Protein AF-A0A9Q5D215-F1 (afdb_monomer_lite)

Structure (mmCIF, N/CA/C/O backbone):
data_AF-A0A9Q5D215-F1
#
_entry.id   AF-A0A9Q5D215-F1
#
loop_
_atom_site.group_PDB
_atom_site.id
_atom_site.type_symbol
_atom_site.label_atom_id
_atom_site.label_alt_id
_atom_site.label_comp_id
_atom_site.label_asym_id
_atom_site.label_entity_id
_atom_site.label_seq_id
_atom_site.pdbx_PDB_ins_code
_atom_site.Cartn_x
_atom_site.Cartn_y
_atom_site.Cartn_z
_atom_site.occupancy
_atom_site.B_iso_or_equiv
_atom_site.auth_seq_id
_atom_site.auth_comp_id
_atom_site.auth_asym_id
_atom_site.auth_atom_id
_atom_site.pdbx_PDB_model_num
ATOM 1 N N . MET A 1 1 ? -3.301 -3.749 8.463 1.00 42.09 1 MET A N 1
ATOM 2 C CA . MET A 1 1 ? -4.697 -3.856 8.953 1.00 42.09 1 MET A CA 1
ATOM 3 C C . MET A 1 1 ? -4.824 -3.739 10.476 1.00 42.09 1 MET A C 1
ATOM 5 O O . MET A 1 1 ? -5.761 -3.101 10.921 1.00 42.09 1 MET A O 1
ATOM 9 N N . PHE A 1 2 ? -3.893 -4.269 11.286 1.00 40.75 2 PHE A N 1
ATOM 10 C CA . PHE A 1 2 ? -3.976 -4.140 12.755 1.00 40.75 2 PHE A CA 1
ATOM 11 C C . PHE A 1 2 ? -3.657 -2.736 13.298 1.00 40.75 2 PHE A C 1
ATOM 13 O O . PHE A 1 2 ? -4.362 -2.278 14.184 1.00 40.75 2 PHE A O 1
ATOM 20 N N . ILE A 1 3 ? -2.666 -2.042 12.722 1.00 54.00 3 ILE A N 1
ATOM 21 C CA . ILE A 1 3 ? -2.268 -0.681 13.139 1.00 54.00 3 ILE A CA 1
ATOM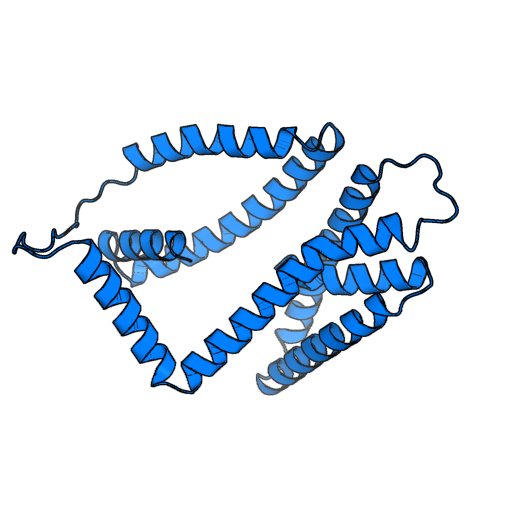 22 C C . ILE A 1 3 ? -3.391 0.334 12.867 1.00 54.00 3 ILE A C 1
ATOM 24 O O . ILE A 1 3 ? -3.831 1.038 13.761 1.00 54.00 3 ILE A O 1
ATOM 28 N N . SER A 1 4 ? -3.969 0.316 11.661 1.00 62.12 4 SER A N 1
ATOM 29 C CA . SER A 1 4 ? -5.127 1.170 11.353 1.00 62.12 4 SER A CA 1
ATOM 30 C C . SER A 1 4 ? -6.330 0.886 12.263 1.00 62.12 4 SER A C 1
ATOM 32 O O . SER A 1 4 ? -7.047 1.813 12.614 1.00 62.12 4 SER A O 1
ATOM 34 N N . GLY A 1 5 ? -6.537 -0.367 12.685 1.00 74.69 5 GLY A N 1
ATOM 35 C CA . GLY A 1 5 ? -7.608 -0.711 13.620 1.00 74.69 5 GLY A CA 1
ATOM 36 C C . GLY A 1 5 ? -7.386 -0.151 15.028 1.00 74.69 5 GLY A C 1
ATOM 37 O O . GLY A 1 5 ? -8.340 0.327 15.637 1.00 74.69 5 GLY A O 1
ATOM 38 N N . SER A 1 6 ? -6.150 -0.184 15.540 1.00 79.69 6 SER A N 1
ATOM 39 C CA . SER A 1 6 ? -5.823 0.402 16.846 1.00 79.69 6 SER A CA 1
ATOM 40 C C . SER A 1 6 ? -5.916 1.922 16.832 1.00 79.69 6 SER A C 1
ATOM 42 O O . SER A 1 6 ? -6.507 2.495 17.742 1.00 79.69 6 SER A O 1
ATOM 44 N N . ASP A 1 7 ? -5.406 2.564 15.781 1.00 81.44 7 ASP A N 1
ATOM 45 C CA . ASP A 1 7 ? -5.386 4.024 15.678 1.00 81.44 7 ASP A CA 1
ATOM 46 C C . ASP A 1 7 ? -6.811 4.570 15.552 1.00 81.44 7 ASP A C 1
ATOM 48 O O . ASP A 1 7 ? -7.200 5.486 16.274 1.00 81.44 7 ASP A O 1
ATOM 52 N N . SER A 1 8 ? -7.635 3.953 14.697 1.00 82.12 8 SER A N 1
ATOM 53 C CA . SER A 1 8 ? -9.042 4.330 14.562 1.00 82.12 8 SER A CA 1
ATOM 54 C C . SER A 1 8 ? -9.825 4.106 15.855 1.00 82.12 8 SER A C 1
ATOM 56 O O . SER A 1 8 ? -10.636 4.953 16.222 1.00 82.12 8 SER A O 1
ATOM 58 N N . ALA A 1 9 ? -9.571 3.005 16.571 1.00 83.31 9 ALA A N 1
ATOM 59 C CA . ALA A 1 9 ? -10.219 2.740 17.852 1.00 83.31 9 ALA A CA 1
ATOM 60 C C . ALA A 1 9 ? -9.828 3.772 18.921 1.00 83.31 9 ALA A C 1
ATOM 62 O O . ALA A 1 9 ? -10.703 4.235 19.654 1.00 83.31 9 ALA A O 1
ATOM 63 N N . TRP A 1 10 ? -8.552 4.168 18.991 1.00 86.00 10 TRP A N 1
ATOM 64 C CA . TRP A 1 10 ? -8.089 5.215 19.905 1.00 86.00 10 TRP A CA 1
ATOM 65 C C . TRP A 1 10 ? -8.753 6.560 19.600 1.00 86.00 10 TRP A C 1
ATOM 67 O O . TRP A 1 10 ? -9.366 7.151 20.488 1.00 86.00 10 TRP A O 1
ATOM 77 N N . ILE A 1 11 ? -8.713 6.999 18.334 1.00 85.88 11 ILE A N 1
ATOM 78 C CA . ILE A 1 11 ? -9.290 8.280 17.899 1.00 85.88 11 ILE A CA 1
ATOM 79 C C . ILE A 1 11 ? -10.779 8.331 18.259 1.00 85.88 11 ILE A C 1
ATOM 81 O O . ILE A 1 11 ? -11.216 9.240 18.959 1.00 85.88 11 ILE A O 1
ATOM 85 N N . VAL A 1 12 ? -11.560 7.327 17.852 1.00 86.88 12 VAL A N 1
ATOM 86 C CA . VAL A 1 12 ? -13.008 7.302 18.116 1.00 86.88 12 VAL A CA 1
ATOM 87 C C . VAL A 1 12 ? -13.312 7.286 19.617 1.00 86.88 12 VAL A C 1
ATOM 89 O O . VAL A 1 12 ? -14.255 7.941 20.059 1.00 86.88 12 VAL A O 1
ATOM 92 N N . THR A 1 13 ? -12.504 6.590 20.421 1.00 84.62 13 THR A N 1
ATOM 93 C CA . THR A 1 13 ? -12.689 6.555 21.880 1.00 84.62 13 THR A CA 1
ATOM 94 C C . THR A 1 13 ? -12.416 7.919 22.522 1.00 84.62 13 THR A C 1
ATOM 96 O O . THR A 1 13 ? -13.117 8.310 23.460 1.00 84.62 13 THR A O 1
ATOM 99 N N . GLU A 1 14 ? -11.428 8.662 22.018 1.00 85.31 14 GLU A N 1
ATOM 100 C CA . GLU A 1 14 ? -10.972 9.912 22.623 1.00 85.31 14 GLU A CA 1
ATOM 101 C C . GLU A 1 14 ? -11.832 11.123 22.232 1.00 85.31 14 GLU A C 1
ATOM 103 O O . GLU A 1 14 ? -12.230 11.888 23.113 1.00 85.31 14 GLU A O 1
ATOM 108 N N . ILE A 1 15 ? -12.190 11.275 20.956 1.00 84.88 15 ILE A N 1
ATOM 109 C CA . ILE A 1 15 ? -12.908 12.461 20.440 1.00 84.88 15 ILE A CA 1
ATOM 110 C C . ILE A 1 15 ? -14.360 12.194 20.010 1.00 84.88 15 ILE A C 1
ATOM 112 O O . ILE A 1 15 ? -15.121 13.134 19.816 1.00 84.88 15 ILE A O 1
ATOM 116 N N . GLY A 1 16 ? -14.787 10.930 19.941 1.00 83.38 16 GLY A N 1
ATOM 117 C CA . GLY A 1 16 ? -16.135 10.548 19.507 1.00 83.38 16 GLY A CA 1
ATOM 118 C C . GLY A 1 16 ? -16.263 10.361 17.991 1.00 83.38 16 GLY A C 1
ATOM 119 O O . GLY A 1 16 ? -15.416 10.801 17.218 1.00 83.38 16 GLY A O 1
ATOM 120 N N . GLU A 1 17 ? -17.325 9.669 17.563 1.00 82.69 17 GLU A N 1
ATOM 121 C CA . GLU A 1 17 ? -17.506 9.226 16.167 1.00 82.69 17 GLU A CA 1
ATOM 122 C C . GLU A 1 17 ? -17.628 10.390 15.167 1.00 82.69 17 GLU A C 1
ATOM 124 O O . GLU A 1 17 ? -16.952 10.387 14.142 1.00 82.69 17 GLU A O 1
ATOM 129 N N . GLU A 1 18 ? -18.430 11.415 15.476 1.00 81.06 18 GLU A N 1
ATOM 130 C CA . GLU A 1 18 ? -18.706 12.515 14.535 1.00 81.06 18 GLU A CA 1
ATOM 131 C C . GLU A 1 18 ? -17.467 13.379 14.240 1.00 81.06 18 GLU A C 1
ATOM 133 O O . GLU A 1 18 ? -17.230 13.777 13.097 1.00 81.06 18 GLU A O 1
ATOM 138 N N . GLU A 1 19 ? -16.645 13.657 15.255 1.00 83.69 19 GLU A N 1
ATOM 139 C CA . GLU A 1 19 ? -15.402 14.416 15.079 1.00 83.69 19 GLU A CA 1
ATOM 140 C C . GLU A 1 19 ? -14.298 13.558 14.442 1.00 83.69 19 GLU A C 1
ATOM 142 O O . GLU A 1 19 ? -13.501 14.066 13.646 1.00 83.69 19 GLU A O 1
ATOM 147 N N . ALA A 1 20 ? -14.273 12.250 14.730 1.00 84.94 20 ALA A N 1
ATOM 148 C CA . ALA A 1 20 ? -13.315 11.316 14.147 1.00 84.94 20 ALA A CA 1
ATOM 149 C C . ALA A 1 20 ? -13.443 11.226 12.622 1.00 84.94 20 ALA A C 1
ATOM 151 O O . ALA A 1 20 ? -12.422 11.247 11.935 1.00 84.94 20 ALA A O 1
ATOM 152 N N . ASP A 1 21 ? -14.662 11.224 12.078 1.00 83.75 21 ASP A N 1
ATOM 153 C CA . ASP A 1 21 ? -14.894 11.183 10.628 1.00 83.75 21 ASP A CA 1
ATOM 154 C C . ASP A 1 21 ? -14.252 12.374 9.897 1.00 83.75 21 ASP A C 1
ATOM 156 O O . ASP A 1 21 ? -13.583 12.208 8.871 1.00 83.75 21 ASP A O 1
ATOM 160 N N . LEU A 1 22 ? -14.384 13.586 10.446 1.00 85.31 22 LEU A N 1
ATOM 161 C CA . LEU A 1 22 ? -13.759 14.787 9.882 1.00 85.31 22 LEU A CA 1
ATOM 162 C C . LEU A 1 22 ? -12.229 14.720 9.950 1.00 85.31 22 LEU A C 1
ATOM 164 O O . LEU A 1 22 ? -11.545 15.142 9.009 1.00 85.31 22 LEU A O 1
ATOM 168 N N . ILE A 1 23 ? -11.683 14.174 11.039 1.00 87.50 23 ILE A N 1
ATOM 169 C CA . ILE A 1 23 ? -10.239 13.978 11.179 1.00 87.50 23 ILE A CA 1
ATOM 170 C C . ILE A 1 23 ? -9.738 12.918 10.204 1.00 87.50 23 ILE A C 1
ATOM 172 O O . ILE A 1 23 ? -8.717 13.158 9.564 1.00 87.50 23 ILE A O 1
ATOM 176 N N . PHE A 1 24 ? -10.451 11.807 10.008 1.00 86.00 24 PHE A N 1
ATOM 177 C CA . PHE A 1 24 ? -10.082 10.792 9.020 1.00 86.00 24 PHE A CA 1
ATOM 178 C C . PHE A 1 24 ? -10.077 11.360 7.601 1.00 86.00 24 PHE A C 1
ATOM 180 O O . PHE A 1 24 ? -9.140 11.101 6.848 1.00 86.00 24 PHE A O 1
ATOM 187 N N . LEU A 1 25 ? -11.056 12.197 7.245 1.00 85.25 25 LEU A N 1
ATOM 188 C CA . LEU A 1 25 ? -11.086 12.867 5.942 1.00 85.25 25 LEU A CA 1
ATOM 189 C C . LEU A 1 25 ? -9.894 13.810 5.751 1.00 85.25 25 LEU A C 1
ATOM 191 O O . LEU A 1 25 ? -9.234 13.776 4.711 1.00 85.25 25 LEU A O 1
ATOM 195 N N . ARG A 1 26 ? -9.580 14.635 6.755 1.00 87.31 26 ARG A N 1
ATOM 196 C CA . ARG A 1 26 ? -8.420 15.535 6.695 1.00 87.31 26 ARG A CA 1
ATOM 197 C C . ARG A 1 26 ? -7.106 14.749 6.678 1.00 87.31 26 ARG A C 1
ATOM 199 O O . ARG A 1 26 ? -6.212 15.088 5.906 1.00 87.31 26 ARG A O 1
ATOM 206 N N . ALA A 1 27 ? -6.993 13.693 7.478 1.00 86.19 27 ALA A N 1
ATOM 207 C CA . ALA A 1 27 ? -5.835 12.806 7.507 1.00 86.19 27 ALA A CA 1
ATOM 208 C C . ALA A 1 27 ? -5.630 12.110 6.157 1.00 86.19 27 ALA A C 1
ATOM 210 O O . ALA A 1 27 ? -4.502 12.047 5.682 1.00 86.19 27 ALA A O 1
ATOM 211 N N . ALA A 1 28 ? -6.703 11.675 5.492 1.00 82.38 28 ALA A N 1
ATOM 212 C CA . ALA A 1 28 ? -6.633 11.105 4.150 1.00 82.38 28 ALA A CA 1
ATOM 213 C C . ALA A 1 28 ? -6.119 12.124 3.119 1.00 82.38 28 ALA A C 1
ATOM 215 O O . ALA A 1 28 ? -5.242 11.798 2.321 1.00 82.38 28 ALA A O 1
ATOM 216 N N . GLN A 1 29 ? -6.596 13.372 3.165 1.00 83.69 29 GLN A N 1
ATOM 217 C CA . GLN A 1 29 ? -6.113 14.440 2.279 1.00 83.69 29 GLN A CA 1
ATOM 218 C C . GLN A 1 29 ? -4.622 14.723 2.492 1.00 83.69 29 GLN A C 1
ATOM 220 O O . GLN A 1 29 ? -3.847 14.716 1.537 1.00 83.69 29 GLN A O 1
ATOM 225 N N . PHE A 1 30 ? -4.199 14.927 3.741 1.00 87.94 30 PHE A N 1
ATOM 226 C CA . PHE A 1 30 ? -2.784 15.125 4.064 1.00 87.94 30 PHE A CA 1
ATOM 227 C C . PHE A 1 30 ? -1.938 13.899 3.712 1.00 87.94 30 PHE A C 1
ATOM 229 O O . PHE A 1 30 ? -0.828 14.056 3.208 1.00 87.94 30 PHE A O 1
ATOM 236 N N . GLY A 1 31 ? -2.473 12.695 3.916 1.00 84.19 31 GLY A N 1
ATOM 237 C CA . GLY A 1 31 ? -1.839 11.432 3.558 1.00 84.19 31 GLY A CA 1
ATOM 238 C C . GLY A 1 31 ? -1.543 11.336 2.064 1.00 84.19 31 GLY A C 1
ATOM 239 O O . GLY A 1 31 ? -0.442 10.943 1.697 1.00 84.19 31 GLY A O 1
ATOM 240 N N . GLN A 1 32 ? -2.459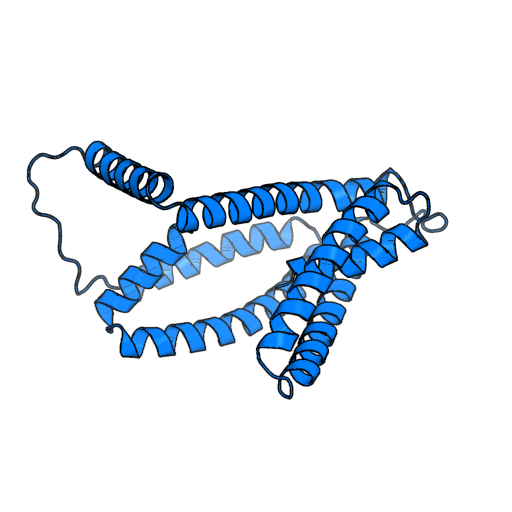 11.783 1.201 1.00 76.44 32 GLN A N 1
ATOM 241 C CA . GLN A 1 32 ? -2.233 11.824 -0.248 1.00 76.44 32 GLN A CA 1
ATOM 242 C C . GLN A 1 32 ? -1.100 12.784 -0.635 1.00 76.44 32 GLN A C 1
ATOM 244 O O . GLN A 1 32 ? -0.227 12.421 -1.424 1.00 76.44 32 GLN A O 1
ATOM 249 N N . PHE A 1 33 ? -1.062 13.989 -0.053 1.00 82.94 33 PHE A N 1
ATOM 250 C CA . PHE A 1 33 ? 0.033 14.937 -0.298 1.00 82.94 33 PHE A CA 1
ATOM 251 C C . PHE A 1 33 ? 1.378 14.414 0.218 1.00 82.94 33 PHE A C 1
ATOM 253 O O . PHE A 1 33 ? 2.389 14.516 -0.478 1.00 82.94 33 PHE A O 1
ATOM 260 N N . ALA A 1 34 ? 1.391 13.837 1.420 1.00 85.94 34 ALA A N 1
ATOM 261 C CA . ALA A 1 34 ? 2.585 13.260 2.024 1.00 85.94 34 ALA A CA 1
ATOM 262 C C . ALA A 1 34 ? 3.095 12.050 1.231 1.00 85.94 34 ALA A C 1
ATOM 264 O O . ALA A 1 34 ? 4.301 11.932 1.031 1.00 85.94 34 ALA A O 1
ATOM 265 N N . ALA A 1 35 ? 2.198 11.195 0.730 1.00 79.81 35 ALA A N 1
ATOM 266 C CA . ALA A 1 35 ? 2.544 10.072 -0.135 1.00 79.81 35 ALA A CA 1
ATOM 267 C C . ALA A 1 35 ? 3.198 10.560 -1.432 1.00 79.81 35 ALA A C 1
ATOM 269 O O . ALA A 1 35 ? 4.286 10.105 -1.777 1.00 79.81 35 ALA A O 1
ATOM 270 N N . LEU A 1 36 ? 2.599 11.551 -2.098 1.00 79.19 36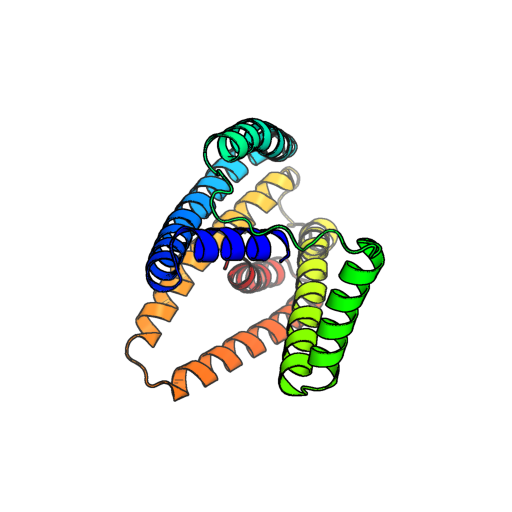 LEU A N 1
ATOM 271 C CA . LEU A 1 36 ? 3.145 12.131 -3.325 1.00 79.19 36 LEU A CA 1
ATOM 272 C C . LEU A 1 36 ? 4.534 12.743 -3.091 1.00 79.19 36 LEU A C 1
ATOM 274 O O . LEU A 1 36 ? 5.475 12.437 -3.823 1.00 79.19 36 LEU A O 1
ATOM 278 N N . ALA A 1 37 ? 4.698 13.550 -2.040 1.00 86.06 37 ALA A N 1
ATOM 279 C CA . ALA A 1 37 ? 6.000 14.108 -1.670 1.00 86.06 37 ALA A CA 1
ATOM 280 C C . ALA A 1 37 ? 7.019 13.007 -1.327 1.00 86.06 37 ALA A C 1
ATOM 282 O O . ALA A 1 37 ? 8.168 13.060 -1.766 1.00 86.06 37 ALA A O 1
ATOM 283 N N . GLY A 1 38 ? 6.583 11.985 -0.588 1.00 85.31 38 GLY A N 1
ATOM 284 C CA . GLY A 1 38 ? 7.381 10.826 -0.212 1.00 85.31 38 GLY A CA 1
ATOM 285 C C . GLY A 1 38 ? 7.899 10.056 -1.422 1.00 85.31 38 GLY A C 1
ATOM 286 O O . GLY A 1 38 ? 9.075 9.701 -1.440 1.00 85.31 38 GLY A O 1
ATOM 287 N N . VAL A 1 39 ? 7.081 9.871 -2.463 1.00 80.25 39 VAL A N 1
ATOM 288 C CA . VAL A 1 39 ? 7.520 9.228 -3.710 1.00 80.25 39 VAL A CA 1
ATOM 289 C C . VAL A 1 39 ? 8.610 10.048 -4.395 1.00 80.25 39 VAL A C 1
ATOM 291 O O . VAL A 1 39 ? 9.647 9.486 -4.734 1.00 80.25 39 VAL A O 1
ATOM 294 N N . PHE A 1 40 ? 8.442 11.366 -4.549 1.00 82.38 40 PHE A N 1
ATOM 295 C CA . PHE A 1 40 ? 9.469 12.207 -5.181 1.00 82.38 40 PHE A CA 1
ATOM 296 C C . PHE A 1 40 ? 10.790 12.210 -4.403 1.00 82.38 40 PHE A C 1
ATOM 298 O O . PHE A 1 40 ? 11.860 12.076 -4.999 1.00 82.38 40 PHE A O 1
ATOM 305 N N . ILE A 1 41 ? 10.722 12.318 -3.073 1.00 86.38 41 ILE A N 1
ATOM 306 C CA . ILE A 1 41 ? 11.905 12.286 -2.206 1.00 86.38 41 ILE A CA 1
ATOM 307 C C . ILE A 1 41 ? 12.575 10.908 -2.280 1.00 86.38 41 ILE A C 1
ATOM 309 O O . ILE A 1 41 ? 13.781 10.822 -2.506 1.00 86.38 41 ILE A O 1
ATOM 313 N N . SER A 1 42 ? 11.799 9.830 -2.144 1.00 82.56 42 SER A N 1
ATOM 314 C CA . SER A 1 42 ? 12.298 8.452 -2.192 1.00 82.56 42 SER A CA 1
ATOM 315 C C . SER A 1 42 ? 12.942 8.136 -3.539 1.00 82.56 42 SER A C 1
ATOM 317 O O . SER A 1 42 ? 14.040 7.590 -3.586 1.00 82.56 42 SER A O 1
ATOM 319 N N . MET A 1 43 ? 12.321 8.566 -4.636 1.00 77.44 43 MET A N 1
ATOM 320 C CA . MET A 1 43 ? 12.843 8.403 -5.988 1.00 77.44 43 MET A CA 1
ATOM 321 C C . MET A 1 43 ? 14.174 9.136 -6.188 1.00 77.44 43 MET A C 1
ATOM 323 O O . MET A 1 43 ? 15.116 8.556 -6.728 1.00 77.44 43 MET A O 1
ATOM 327 N N . GLY A 1 44 ? 14.280 10.382 -5.714 1.00 81.38 44 GLY A N 1
ATOM 328 C CA . GLY A 1 44 ? 15.528 11.146 -5.768 1.00 81.38 44 GLY A CA 1
ATOM 329 C C . GLY A 1 44 ? 16.653 10.491 -4.963 1.00 81.38 44 GLY A C 1
ATOM 330 O O . GLY A 1 44 ? 17.789 10.415 -5.426 1.00 81.38 44 GLY A O 1
ATOM 331 N N . LEU A 1 45 ? 16.337 9.954 -3.784 1.00 84.19 45 LEU A N 1
ATOM 332 C CA . LEU A 1 45 ? 17.305 9.253 -2.937 1.00 84.19 45 LEU A CA 1
ATOM 333 C C . LEU A 1 45 ? 17.709 7.887 -3.514 1.00 84.19 45 LEU A C 1
ATOM 335 O O . LEU A 1 45 ? 18.889 7.532 -3.482 1.00 84.19 45 LEU A O 1
ATOM 339 N N . ALA A 1 46 ? 16.760 7.147 -4.090 1.00 79.56 46 ALA A N 1
ATOM 340 C CA . ALA A 1 46 ? 16.995 5.854 -4.727 1.00 79.56 46 ALA A CA 1
ATOM 341 C C . ALA A 1 46 ? 17.905 5.962 -5.961 1.00 79.56 46 ALA A C 1
ATOM 343 O O . ALA A 1 46 ? 18.656 5.028 -6.244 1.00 79.56 46 ALA A O 1
ATOM 344 N N . ALA A 1 47 ? 17.880 7.102 -6.663 1.00 75.75 47 ALA A N 1
ATOM 345 C CA . ALA A 1 47 ? 18.786 7.376 -7.778 1.00 75.75 47 ALA A CA 1
ATOM 346 C C . ALA A 1 47 ? 20.261 7.441 -7.343 1.00 75.75 47 ALA A C 1
ATOM 348 O O . ALA A 1 47 ? 21.144 7.095 -8.126 1.00 75.75 47 ALA A O 1
ATOM 349 N N . ILE A 1 48 ? 20.530 7.860 -6.100 1.00 81.81 48 ILE A N 1
ATOM 350 C CA . ILE A 1 48 ? 21.880 7.886 -5.524 1.00 81.81 48 ILE A CA 1
ATOM 351 C C . ILE A 1 48 ? 22.256 6.483 -5.048 1.00 81.81 48 ILE A C 1
ATOM 353 O O . ILE A 1 48 ? 23.293 5.940 -5.424 1.00 81.81 48 ILE A O 1
ATOM 357 N N . SER A 1 49 ? 21.411 5.889 -4.205 1.00 80.25 49 SER A N 1
ATOM 358 C CA . SER A 1 49 ? 21.574 4.512 -3.754 1.00 80.25 49 SER A CA 1
ATOM 359 C C . SER A 1 49 ? 20.242 3.956 -3.244 1.00 80.25 49 SER A C 1
ATOM 361 O O . SER A 1 49 ? 19.611 4.590 -2.392 1.00 80.25 49 SER A O 1
ATOM 363 N N . PRO A 1 50 ? 19.839 2.742 -3.662 1.00 76.19 50 PRO A N 1
ATOM 364 C CA . PRO A 1 50 ? 18.619 2.091 -3.178 1.00 76.19 50 PRO A CA 1
ATOM 365 C C . PRO A 1 50 ? 18.568 1.880 -1.657 1.00 76.19 50 PRO A C 1
ATOM 367 O O . PRO A 1 50 ? 17.488 1.744 -1.089 1.00 76.19 50 PRO A O 1
ATOM 370 N N . ASN A 1 51 ? 19.720 1.881 -0.977 1.00 85.56 51 ASN A N 1
ATOM 371 C CA . ASN A 1 51 ? 19.797 1.660 0.470 1.00 85.56 51 ASN A CA 1
ATOM 372 C C . ASN A 1 51 ? 19.400 2.900 1.287 1.00 85.56 51 ASN A C 1
ATOM 374 O O . ASN A 1 51 ? 18.991 2.773 2.442 1.00 85.56 51 ASN A O 1
ATOM 378 N N . ILE A 1 52 ? 19.537 4.100 0.711 1.00 86.81 52 ILE A N 1
ATOM 379 C CA . ILE A 1 52 ? 19.314 5.364 1.425 1.00 86.81 52 ILE A CA 1
ATOM 380 C C . ILE A 1 52 ? 17.840 5.542 1.816 1.00 86.81 52 ILE A C 1
ATOM 382 O O . ILE A 1 52 ? 17.604 5.818 2.993 1.00 86.81 52 ILE A O 1
ATOM 386 N N . PRO A 1 53 ? 16.849 5.352 0.916 1.00 85.25 53 PRO A N 1
ATOM 387 C CA . PRO A 1 53 ? 15.438 5.426 1.294 1.00 85.25 53 PRO A CA 1
ATOM 388 C C . PRO A 1 53 ? 15.089 4.501 2.465 1.00 85.25 53 PRO A C 1
ATOM 390 O O . PRO A 1 53 ? 14.447 4.938 3.414 1.00 85.25 53 PRO A O 1
ATOM 393 N N . LEU A 1 54 ? 15.580 3.256 2.444 1.00 86.19 54 LEU A N 1
ATOM 394 C CA . LEU A 1 54 ? 15.292 2.261 3.480 1.00 86.19 54 LEU A CA 1
ATOM 395 C C . LEU A 1 54 ? 15.815 2.692 4.858 1.00 86.19 54 LEU A C 1
ATOM 397 O O . LEU A 1 54 ? 15.087 2.643 5.851 1.00 86.19 54 LEU A O 1
ATOM 401 N N . LEU A 1 55 ? 17.075 3.137 4.916 1.00 90.50 55 LEU A N 1
ATOM 402 C CA . LEU A 1 55 ? 17.683 3.619 6.156 1.00 90.50 55 LEU A CA 1
ATOM 403 C C . LEU A 1 55 ? 17.001 4.894 6.653 1.00 90.50 55 LEU A C 1
ATOM 405 O O . LEU A 1 55 ? 16.730 5.017 7.846 1.00 90.50 55 LEU A O 1
ATOM 409 N N . LEU A 1 56 ? 16.694 5.823 5.746 1.00 90.75 56 LEU A N 1
ATOM 410 C CA . LEU A 1 56 ? 16.046 7.081 6.088 1.00 90.75 56 LEU A CA 1
ATOM 411 C C . LEU A 1 56 ? 14.661 6.845 6.697 1.00 90.75 56 LEU A C 1
ATOM 413 O O . LEU A 1 56 ? 14.362 7.426 7.736 1.00 90.75 56 LEU A O 1
ATOM 417 N N . THR A 1 57 ? 13.842 5.969 6.108 1.00 88.56 57 THR A N 1
ATOM 418 C CA . THR A 1 57 ? 12.529 5.614 6.665 1.00 88.56 57 THR A CA 1
ATOM 419 C C . THR A 1 57 ? 12.665 5.053 8.080 1.00 88.56 57 THR A C 1
ATOM 421 O O . THR A 1 57 ? 11.964 5.508 8.981 1.00 88.56 57 THR A O 1
ATOM 424 N N . GLY A 1 58 ? 13.611 4.135 8.309 1.00 89.06 58 GLY A N 1
ATOM 425 C CA . GLY A 1 58 ? 13.862 3.577 9.642 1.00 89.06 58 GLY A CA 1
ATOM 426 C C . GLY A 1 58 ? 14.284 4.636 10.666 1.00 89.06 58 GLY A C 1
ATOM 427 O O . GLY A 1 58 ? 13.757 4.667 11.778 1.00 89.06 58 GLY A O 1
ATOM 428 N N . VAL A 1 59 ? 15.183 5.547 10.283 1.00 94.06 59 VAL A N 1
ATOM 429 C CA . VAL A 1 59 ? 15.631 6.651 11.146 1.00 94.06 59 VAL A CA 1
ATOM 430 C C . VAL A 1 59 ? 14.495 7.629 11.441 1.00 94.06 59 VAL A C 1
ATOM 432 O O . VAL A 1 59 ? 14.381 8.068 12.579 1.00 94.06 59 VAL A O 1
ATOM 435 N N . LEU A 1 60 ? 13.634 7.942 10.467 1.00 92.12 60 LEU A N 1
ATOM 436 C CA . LEU A 1 60 ? 12.482 8.836 10.644 1.00 92.12 60 LEU A CA 1
ATOM 437 C C . LEU A 1 60 ? 11.380 8.232 11.530 1.00 92.12 60 LEU A C 1
ATOM 439 O O . LEU A 1 60 ? 10.677 8.975 12.216 1.00 92.12 60 LEU A O 1
ATOM 443 N N . CYS A 1 61 ? 11.249 6.904 11.581 1.00 90.81 61 CYS A N 1
ATOM 444 C CA . CYS A 1 61 ? 10.294 6.240 12.473 1.00 90.81 61 CYS A CA 1
ATOM 445 C C . CYS A 1 61 ? 10.634 6.420 13.960 1.00 90.81 61 CYS A C 1
ATOM 447 O O . CYS A 1 61 ? 9.724 6.474 14.788 1.00 90.81 61 CYS A O 1
ATOM 449 N N . ILE A 1 62 ? 11.915 6.537 14.322 1.00 94.44 62 ILE A N 1
ATOM 450 C CA . ILE A 1 62 ? 12.352 6.692 15.720 1.00 94.44 62 ILE A CA 1
ATOM 451 C C . ILE A 1 62 ? 11.798 7.979 16.364 1.00 94.44 62 ILE A C 1
ATOM 453 O O . ILE A 1 62 ? 11.088 7.868 17.368 1.00 94.44 62 ILE A O 1
ATOM 457 N N . PRO A 1 63 ? 12.051 9.192 15.830 1.00 95.06 63 PRO A N 1
ATOM 458 C CA . PRO A 1 63 ? 11.515 10.418 16.411 1.00 95.06 63 PRO A CA 1
ATOM 459 C C . PRO A 1 63 ? 9.987 10.467 16.340 1.00 95.06 63 PRO A C 1
ATOM 461 O O . PRO A 1 63 ? 9.369 10.967 17.274 1.00 95.06 63 PRO A O 1
ATOM 464 N N . LEU A 1 64 ? 9.367 9.902 15.295 1.00 91.81 64 LEU A N 1
ATOM 465 C CA . LEU A 1 64 ? 7.908 9.804 15.207 1.00 91.81 64 LEU A CA 1
ATOM 466 C C . LEU A 1 64 ? 7.331 8.955 16.348 1.00 91.81 64 LEU A C 1
ATOM 468 O O . LEU A 1 64 ? 6.341 9.336 16.961 1.00 91.81 64 LEU A O 1
ATOM 472 N N . THR A 1 65 ? 7.980 7.838 16.675 1.00 91.62 65 THR A N 1
ATOM 473 C CA . THR A 1 65 ? 7.575 6.977 17.794 1.00 91.62 65 THR A CA 1
ATOM 474 C C . THR A 1 65 ? 7.688 7.720 19.124 1.00 91.62 65 THR A C 1
ATOM 476 O O . THR A 1 65 ? 6.760 7.691 19.928 1.00 91.62 65 THR A O 1
ATOM 479 N N . ILE A 1 66 ? 8.798 8.433 19.348 1.00 93.75 66 ILE A N 1
ATOM 480 C CA . ILE A 1 66 ? 8.995 9.250 20.556 1.00 93.75 66 ILE A CA 1
ATOM 481 C C . ILE A 1 66 ? 7.910 10.330 20.653 1.00 93.75 66 ILE A C 1
ATOM 483 O O . ILE A 1 66 ? 7.328 10.526 21.718 1.00 93.75 66 ILE A O 1
ATOM 487 N N . PHE A 1 67 ? 7.606 10.993 19.537 1.00 93.50 67 PHE A N 1
ATOM 488 C CA . PHE A 1 67 ? 6.550 11.995 19.458 1.00 93.50 67 PHE A CA 1
ATOM 489 C C . PHE A 1 67 ? 5.174 11.411 19.802 1.00 93.50 67 PHE A C 1
ATOM 491 O O . PHE A 1 67 ? 4.469 11.986 20.628 1.00 93.50 67 PHE A O 1
ATOM 498 N N . LEU A 1 68 ? 4.806 10.254 19.240 1.00 89.62 68 LEU A N 1
ATOM 499 C CA . LEU A 1 68 ? 3.527 9.601 19.538 1.00 89.62 68 LEU A CA 1
ATOM 500 C C . LEU A 1 68 ? 3.414 9.224 21.019 1.00 89.62 68 LEU A C 1
ATOM 502 O O . LEU A 1 68 ? 2.386 9.495 21.627 1.00 89.62 68 LEU A O 1
ATOM 506 N N . ILE A 1 69 ? 4.482 8.704 21.635 1.00 87.94 69 ILE A N 1
ATOM 507 C CA . ILE A 1 69 ? 4.496 8.392 23.077 1.00 87.94 69 ILE A CA 1
ATOM 508 C C . ILE A 1 69 ? 4.221 9.640 23.931 1.00 87.94 69 ILE A C 1
ATOM 510 O O . ILE A 1 69 ? 3.573 9.544 24.970 1.00 87.94 69 ILE A O 1
ATOM 514 N N . MET A 1 70 ? 4.710 10.811 23.514 1.00 89.62 70 MET A N 1
ATOM 515 C CA . MET A 1 70 ? 4.521 12.062 24.256 1.00 89.62 70 MET A CA 1
ATOM 516 C C . MET A 1 70 ? 3.164 12.726 23.994 1.00 89.62 70 MET A C 1
ATOM 518 O O . MET A 1 70 ? 2.594 13.323 24.905 1.00 89.62 70 MET A O 1
ATOM 522 N N . CYS A 1 71 ? 2.658 12.660 22.761 1.00 87.81 71 CYS A N 1
ATOM 523 C CA . CYS A 1 71 ? 1.498 13.436 22.318 1.00 87.81 71 CYS A CA 1
ATOM 524 C C . CYS A 1 71 ? 0.186 12.645 22.234 1.00 87.81 71 CYS A C 1
ATOM 526 O O . CYS A 1 71 ? -0.860 13.266 22.058 1.00 87.81 71 CYS A O 1
ATOM 528 N N . MET A 1 72 ? 0.214 11.317 22.375 1.00 86.19 72 MET A N 1
ATOM 529 C CA . MET A 1 72 ? -0.963 10.444 22.283 1.00 86.19 72 MET A CA 1
ATOM 530 C C . MET A 1 72 ? -1.277 9.792 23.648 1.00 86.19 72 MET A C 1
ATOM 532 O O . MET A 1 72 ? -1.041 8.598 23.834 1.00 86.19 72 MET A O 1
ATOM 536 N N . PRO A 1 73 ? -1.763 10.557 24.648 1.00 76.75 73 PRO A N 1
ATOM 537 C CA . PRO A 1 73 ? -2.125 10.001 25.947 1.00 76.75 73 PRO A CA 1
ATOM 538 C C . PRO A 1 73 ? -3.417 9.172 25.867 1.00 76.75 73 PRO A C 1
ATOM 540 O O . PRO A 1 73 ? -4.392 9.551 25.227 1.00 76.75 73 PRO A O 1
ATOM 543 N N . GLU A 1 74 ? -3.447 8.050 26.579 1.00 80.12 74 GLU A N 1
ATOM 544 C CA . GLU A 1 74 ? -4.613 7.167 26.722 1.00 80.12 74 GLU A CA 1
ATOM 545 C C . GLU A 1 74 ? -5.496 7.638 27.893 1.00 80.12 74 GLU A C 1
ATOM 547 O O . GLU A 1 74 ? -5.398 7.109 29.003 1.00 80.12 74 GLU A O 1
ATOM 552 N N . THR A 1 75 ? -6.322 8.676 27.700 1.00 78.12 75 THR A N 1
ATOM 553 C CA . THR A 1 75 ? -7.080 9.273 28.822 1.00 78.12 75 THR A CA 1
ATOM 554 C C . THR A 1 75 ? -8.354 8.497 29.171 1.00 78.12 75 THR A C 1
ATOM 556 O O . THR A 1 75 ? -8.730 8.411 30.343 1.00 78.12 75 THR A O 1
ATOM 559 N N . LYS A 1 76 ? -9.001 7.876 28.176 1.00 76.06 76 LYS A N 1
ATOM 560 C CA . LYS A 1 76 ? -10.276 7.146 28.329 1.00 76.06 76 LYS A CA 1
ATOM 561 C C . LYS A 1 76 ? -10.138 5.621 28.338 1.00 76.06 76 LYS A C 1
ATOM 563 O O . LYS A 1 76 ? -11.144 4.910 28.240 1.00 76.06 76 LYS A O 1
ATOM 568 N N . PHE A 1 77 ? -8.922 5.099 28.488 1.00 74.69 77 PHE A N 1
ATOM 569 C CA . PHE A 1 77 ? -8.678 3.660 28.497 1.00 74.69 77 PHE A CA 1
ATOM 570 C C . PHE A 1 77 ? -9.382 2.971 29.676 1.00 74.69 77 PHE A C 1
ATOM 572 O O . PHE A 1 77 ? -9.115 3.256 30.845 1.00 74.69 77 PHE A O 1
ATOM 579 N N . LYS A 1 78 ? -10.275 2.021 29.374 1.00 70.69 78 LYS A N 1
ATOM 580 C CA . LYS A 1 78 ? -10.942 1.185 30.381 1.00 70.69 78 LYS A CA 1
ATOM 581 C C . LYS A 1 78 ? -10.252 -0.181 30.449 1.00 70.69 78 LYS A C 1
ATOM 583 O O . LYS A 1 78 ? -10.483 -1.007 29.564 1.00 70.69 78 LYS A O 1
ATOM 588 N N . PRO A 1 79 ? -9.430 -0.461 31.478 1.00 65.38 79 PRO A N 1
ATOM 589 C CA . PRO A 1 79 ? -8.820 -1.773 31.626 1.00 65.38 79 PRO A CA 1
ATOM 590 C C . PRO A 1 79 ? -9.902 -2.831 31.862 1.00 65.38 79 PRO A C 1
ATOM 592 O O . PRO A 1 79 ? -10.757 -2.682 32.737 1.00 65.38 79 PRO A O 1
ATOM 595 N N . ILE A 1 80 ? -9.850 -3.920 31.094 1.00 63.16 80 ILE A N 1
ATOM 596 C CA . ILE A 1 80 ? -10.677 -5.104 31.341 1.00 63.16 80 ILE A CA 1
ATOM 597 C C . ILE A 1 80 ? -10.311 -5.634 32.735 1.00 63.16 80 ILE A C 1
ATOM 599 O O . ILE A 1 80 ? -9.126 -5.775 33.053 1.00 63.16 80 ILE A O 1
ATOM 603 N N . ALA A 1 81 ? -11.318 -5.882 33.581 1.00 59.62 81 ALA A N 1
ATOM 604 C CA . ALA A 1 81 ? -11.117 -6.369 34.942 1.00 59.62 81 ALA A CA 1
ATOM 605 C C . ALA A 1 81 ? -10.190 -7.598 34.934 1.00 59.62 81 ALA A C 1
ATOM 607 O O . ALA A 1 81 ? -10.381 -8.518 34.139 1.00 59.62 81 ALA A O 1
ATOM 608 N N . LYS A 1 82 ? -9.168 -7.592 35.803 1.00 55.22 82 LYS A N 1
ATOM 609 C CA . LYS A 1 82 ? -8.145 -8.645 35.952 1.00 55.22 82 LYS A CA 1
ATOM 610 C C . LYS A 1 82 ? -8.731 -9.951 36.519 1.00 55.22 82 LYS A C 1
ATOM 612 O O . LYS A 1 82 ? -8.235 -10.483 37.507 1.00 55.22 82 LYS A O 1
ATOM 617 N N . GLU A 1 83 ? -9.775 -10.502 35.920 1.00 51.78 83 GLU A N 1
ATOM 618 C CA . GLU A 1 83 ? -10.182 -11.873 36.198 1.00 51.78 83 GLU A CA 1
ATOM 619 C C . GLU A 1 83 ? -9.366 -12.808 35.312 1.00 51.78 83 GLU A C 1
ATOM 621 O O . GLU A 1 83 ? -9.662 -12.977 34.136 1.00 51.78 83 GLU A O 1
ATOM 626 N N . LYS A 1 84 ? -8.279 -13.332 35.894 1.00 51.03 84 LYS A N 1
ATOM 627 C CA . LYS A 1 84 ? -7.691 -14.678 35.716 1.00 51.03 84 LYS A CA 1
ATOM 628 C C . LYS A 1 84 ? -7.726 -15.355 34.326 1.00 51.03 84 LYS A C 1
ATOM 630 O O . LYS A 1 84 ? -7.666 -16.577 34.261 1.00 51.03 84 LYS A O 1
ATOM 635 N N . ASN A 1 85 ? -7.764 -14.602 33.234 1.00 58.28 85 ASN A N 1
ATOM 636 C CA . ASN A 1 85 ? -7.855 -15.125 31.875 1.00 58.28 85 ASN A CA 1
ATOM 637 C C . ASN A 1 85 ? -6.520 -14.955 31.151 1.00 58.28 85 ASN A C 1
ATOM 639 O O . ASN A 1 85 ? -5.951 -13.863 31.109 1.00 58.28 85 ASN A O 1
ATOM 643 N N . ASN A 1 86 ? -6.026 -16.042 30.560 1.00 74.12 86 ASN A N 1
ATOM 644 C CA . ASN A 1 86 ? -4.860 -16.022 29.686 1.00 74.12 86 ASN A CA 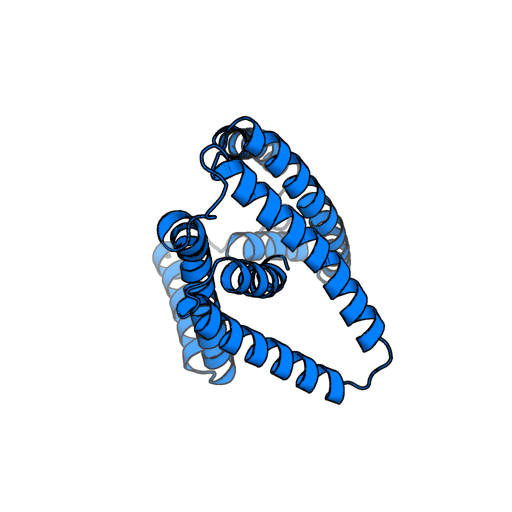1
ATOM 645 C C . ASN A 1 86 ? -5.093 -15.004 28.555 1.00 74.12 86 ASN A C 1
ATOM 647 O O . ASN A 1 86 ? -5.995 -15.177 27.737 1.00 74.12 86 ASN A O 1
ATOM 651 N N . TYR A 1 87 ? -4.258 -13.962 28.462 1.00 76.88 87 TYR A N 1
ATOM 652 C CA . TYR A 1 87 ? -4.318 -12.970 27.373 1.00 76.88 87 TYR A CA 1
ATOM 653 C C . TYR A 1 87 ? -4.326 -13.633 25.989 1.00 76.88 87 TYR A C 1
ATOM 655 O O . TYR A 1 87 ? -5.028 -13.195 25.080 1.00 76.88 87 TYR A O 1
ATOM 663 N N . PHE A 1 88 ? -3.587 -14.737 25.861 1.00 80.75 88 PHE A N 1
ATOM 664 C CA . PHE A 1 88 ? -3.522 -15.535 24.645 1.00 80.75 88 PHE A CA 1
ATOM 665 C C . PHE A 1 88 ? -4.842 -16.248 24.326 1.00 80.75 88 PHE A C 1
ATOM 667 O O . PHE A 1 88 ? -5.240 -16.295 23.166 1.00 80.75 88 PHE A O 1
ATOM 674 N N . GLU A 1 89 ? -5.555 -16.755 25.338 1.00 82.25 89 GLU A N 1
ATOM 675 C CA . GLU A 1 89 ? -6.874 -17.369 25.146 1.00 82.25 89 GLU A CA 1
ATOM 676 C C . GLU A 1 89 ? -7.893 -16.328 24.693 1.00 82.25 89 GLU A C 1
ATOM 678 O O . GLU A 1 89 ? -8.612 -16.569 23.728 1.00 82.25 89 GLU A O 1
ATOM 683 N N . ASN A 1 90 ? -7.897 -15.139 25.298 1.00 80.44 90 ASN A N 1
ATOM 684 C CA . ASN A 1 90 ? -8.774 -14.045 24.876 1.00 80.44 90 ASN A CA 1
ATOM 685 C C . ASN A 1 90 ? -8.465 -13.574 23.447 1.00 80.44 90 ASN A C 1
ATOM 687 O O . ASN A 1 90 ? -9.381 -13.368 22.652 1.00 80.44 90 ASN A O 1
ATOM 691 N N . MET A 1 91 ? -7.185 -13.470 23.080 1.00 83.31 91 MET A N 1
ATOM 692 C CA . MET A 1 91 ? -6.775 -13.158 21.708 1.00 83.31 91 MET A CA 1
ATOM 693 C C . MET A 1 91 ? -7.240 -14.241 20.722 1.00 83.31 91 MET A C 1
ATOM 695 O O . MET A 1 91 ? -7.839 -13.925 19.691 1.00 83.31 91 MET A O 1
ATOM 699 N N . LEU A 1 92 ? -7.032 -15.521 21.050 1.00 88.62 92 LEU A N 1
ATOM 700 C CA . LEU A 1 92 ? -7.500 -16.653 20.246 1.00 88.62 92 LEU A CA 1
ATOM 701 C C . LEU A 1 92 ? -9.023 -16.682 20.118 1.00 88.62 92 LEU A C 1
ATOM 703 O O . LEU A 1 92 ? -9.538 -16.993 19.045 1.00 88.62 92 LEU A O 1
ATOM 707 N N . LEU A 1 93 ? -9.754 -16.351 21.182 1.00 88.25 93 LEU A N 1
ATOM 708 C CA . LEU A 1 93 ? -11.211 -16.259 21.168 1.00 88.25 93 LEU A CA 1
ATOM 709 C C . LEU A 1 93 ? -11.689 -15.148 20.231 1.00 88.25 93 LEU A C 1
ATOM 711 O O . LEU A 1 93 ? -12.614 -15.390 19.454 1.00 88.25 93 LEU A O 1
ATOM 715 N N . THR A 1 94 ? -11.042 -13.981 20.226 1.00 85.94 94 THR A N 1
ATOM 716 C CA . THR A 1 94 ? -11.346 -12.889 19.286 1.00 85.94 94 THR A CA 1
ATOM 717 C C . THR A 1 94 ? -11.092 -13.315 17.842 1.00 85.94 94 THR A C 1
ATOM 719 O O . THR A 1 94 ? -11.974 -13.172 16.994 1.00 85.94 94 THR A O 1
ATOM 722 N N . VAL A 1 95 ? -9.941 -13.935 17.564 1.00 88.06 95 VAL A N 1
ATOM 723 C CA . VAL A 1 95 ? -9.609 -14.451 16.223 1.00 88.06 95 VAL A CA 1
ATOM 724 C C . VAL A 1 95 ? -10.612 -15.519 15.783 1.00 88.06 95 VAL A C 1
ATOM 726 O O . VAL A 1 95 ? -11.135 -15.465 14.671 1.00 88.06 95 VAL A O 1
ATOM 729 N N . LYS A 1 96 ? -10.944 -16.472 16.660 1.00 91.38 96 LYS A N 1
ATOM 730 C CA . LYS A 1 96 ? -11.909 -17.544 16.378 1.00 91.38 96 LYS A CA 1
ATOM 731 C C . LYS A 1 96 ? -13.318 -17.001 16.155 1.00 91.38 96 LYS A C 1
ATOM 733 O O . LYS A 1 96 ? -14.047 -17.528 15.313 1.00 91.38 96 LYS A O 1
ATOM 738 N N . SER A 1 97 ? -13.702 -15.960 16.885 1.00 86.88 97 SER A N 1
ATOM 739 C CA . SER A 1 97 ? -14.988 -15.281 16.721 1.00 86.88 97 SER A CA 1
ATOM 740 C C . SER A 1 97 ? -15.051 -14.548 15.383 1.00 86.88 97 SER A C 1
ATOM 742 O O . SER A 1 97 ? -16.010 -14.746 14.640 1.00 86.88 97 SER A O 1
ATOM 744 N N . GLY A 1 98 ? -13.996 -13.817 15.009 1.00 87.44 98 GLY A N 1
ATOM 745 C CA . GLY A 1 98 ? -13.861 -13.211 13.682 1.00 87.44 98 GLY A CA 1
ATOM 746 C C . GLY A 1 98 ? -13.920 -14.250 12.558 1.00 87.44 98 GLY A C 1
ATOM 747 O O . GLY A 1 98 ? -14.711 -14.118 11.627 1.00 87.44 98 GLY A O 1
ATOM 748 N N . ALA A 1 99 ? -13.179 -15.353 12.687 1.00 90.50 99 ALA A N 1
ATOM 749 C CA . ALA A 1 99 ? -13.201 -16.451 11.721 1.00 90.50 99 ALA A CA 1
ATOM 750 C C . ALA A 1 99 ? -14.594 -17.094 11.594 1.00 90.50 99 ALA A C 1
ATOM 752 O O . ALA A 1 99 ? -15.028 -17.449 10.497 1.00 90.50 99 ALA A O 1
ATOM 753 N N . ARG A 1 100 ? -15.329 -17.220 12.705 1.00 92.38 100 ARG A N 1
ATOM 754 C CA . ARG A 1 100 ? -16.709 -17.718 12.705 1.00 92.38 100 ARG A CA 1
ATOM 755 C C . ARG A 1 100 ? -17.662 -16.748 12.002 1.00 92.38 100 ARG A C 1
ATOM 757 O O . ARG A 1 100 ? -18.522 -17.212 11.260 1.00 92.38 100 ARG A O 1
ATOM 764 N N . LEU A 1 101 ? -17.501 -15.437 12.194 1.00 89.00 101 LEU A N 1
ATOM 765 C CA . LEU A 1 101 ? -18.288 -14.415 11.493 1.00 89.00 101 LEU A CA 1
ATOM 766 C C . LEU A 1 101 ? -18.065 -14.475 9.980 1.00 89.00 101 LEU A C 1
ATOM 768 O O . LEU A 1 101 ? -19.037 -14.513 9.227 1.00 89.00 101 LEU A O 1
ATOM 772 N N . ILE A 1 102 ? -16.804 -14.574 9.545 1.00 91.69 102 ILE A N 1
ATOM 773 C CA . ILE A 1 102 ? -16.450 -14.728 8.127 1.00 91.69 102 ILE A CA 1
ATOM 774 C C . ILE A 1 102 ? -17.085 -16.006 7.568 1.00 91.69 102 ILE A C 1
ATOM 776 O O . ILE A 1 102 ? -17.745 -15.965 6.537 1.00 91.69 102 ILE A O 1
ATOM 780 N N . LYS A 1 103 ? -16.954 -17.139 8.270 1.00 90.69 103 LYS A N 1
ATOM 781 C CA . LYS A 1 103 ? -17.499 -18.428 7.819 1.00 90.69 103 LYS A CA 1
ATOM 782 C C . LYS A 1 103 ? -19.028 -18.435 7.715 1.00 90.69 103 LYS A C 1
ATOM 784 O O . LYS A 1 103 ? -19.575 -19.076 6.822 1.00 90.69 103 LYS A O 1
ATOM 789 N N . ASN A 1 104 ? -19.716 -17.758 8.631 1.00 92.06 104 ASN A N 1
ATOM 790 C CA . ASN A 1 104 ? -21.176 -17.789 8.710 1.00 92.06 104 ASN A CA 1
ATOM 791 C C . ASN A 1 104 ? -21.858 -16.790 7.766 1.00 92.06 104 ASN A C 1
ATOM 793 O O . ASN A 1 104 ? -23.042 -16.950 7.475 1.00 92.06 104 ASN A O 1
ATOM 797 N N . ASN A 1 105 ? -21.140 -15.780 7.269 1.00 93.50 105 ASN A N 1
ATOM 798 C CA . ASN A 1 105 ? -21.690 -14.788 6.356 1.00 93.50 105 ASN A CA 1
ATOM 799 C C . ASN A 1 105 ? -21.075 -14.930 4.958 1.00 93.50 105 ASN A C 1
ATOM 801 O O . ASN A 1 105 ? -19.927 -14.556 4.727 1.00 93.50 105 ASN A O 1
ATOM 805 N N . LYS A 1 106 ? -21.876 -15.417 4.000 1.00 91.44 106 LYS A N 1
ATOM 806 C CA . LYS A 1 106 ? -21.443 -15.628 2.607 1.00 91.44 106 LYS A CA 1
ATOM 807 C C . LYS A 1 106 ? -20.908 -14.353 1.942 1.00 91.44 106 LYS A C 1
ATOM 809 O O . LYS A 1 106 ? -19.994 -14.450 1.130 1.00 91.44 106 LYS A O 1
ATOM 814 N N . ILE A 1 107 ? -21.441 -13.180 2.294 1.00 93.06 107 ILE A N 1
ATOM 815 C CA . ILE A 1 107 ? -20.996 -11.897 1.731 1.00 93.06 107 ILE A CA 1
ATOM 816 C C . ILE A 1 107 ? -19.594 -11.565 2.249 1.00 93.06 107 ILE A C 1
ATOM 818 O O . ILE A 1 107 ? -18.689 -11.337 1.450 1.00 93.06 107 ILE A O 1
ATOM 822 N N . ILE A 1 108 ? -19.383 -11.628 3.567 1.00 92.75 108 ILE A N 1
ATOM 823 C CA . ILE A 1 108 ? -18.070 -11.364 4.179 1.00 92.75 108 ILE A CA 1
ATOM 824 C C . ILE A 1 108 ? -17.037 -12.380 3.680 1.00 92.75 108 ILE A C 1
ATOM 826 O O . ILE A 1 108 ? -15.926 -11.996 3.325 1.00 92.75 108 ILE A O 1
ATOM 830 N N . LEU A 1 109 ? -17.407 -13.661 3.580 1.00 93.25 109 LEU A N 1
ATOM 831 C CA . LEU A 1 109 ? -16.530 -14.688 3.019 1.00 93.25 109 LEU A CA 1
ATOM 832 C C . LEU A 1 109 ? -16.114 -14.357 1.583 1.00 93.25 109 LEU A C 1
ATOM 834 O O . LEU A 1 109 ? -14.934 -14.457 1.259 1.00 93.25 109 LEU A O 1
ATOM 838 N N . SER A 1 110 ? -17.060 -13.939 0.735 1.00 90.69 110 SER A N 1
ATOM 839 C CA . SER A 1 110 ? -16.748 -13.558 -0.645 1.00 90.69 110 SER A CA 1
ATOM 840 C C . SER A 1 110 ? -15.793 -12.366 -0.709 1.00 90.69 110 SER A C 1
ATOM 842 O O . SER A 1 110 ? -14.823 -12.418 -1.455 1.00 90.69 110 SER A O 1
ATOM 844 N N . MET A 1 111 ? -15.994 -11.348 0.134 1.00 90.00 111 MET A N 1
ATOM 845 C CA . MET A 1 111 ? -15.098 -10.193 0.226 1.00 90.00 111 MET A CA 1
ATOM 846 C C . MET A 1 111 ? -13.686 -10.600 0.652 1.00 90.00 111 MET A C 1
ATOM 848 O O . MET A 1 111 ? -12.722 -10.202 0.010 1.00 90.00 111 MET A O 1
ATOM 852 N N . VAL A 1 112 ? -13.555 -11.437 1.687 1.00 90.75 112 VAL A N 1
ATOM 853 C CA . VAL A 1 112 ? -12.248 -11.917 2.165 1.00 90.75 112 VAL A CA 1
ATOM 854 C C . VAL A 1 112 ? -11.523 -12.723 1.090 1.00 90.75 112 VAL A C 1
ATOM 856 O O . VAL A 1 112 ? -10.320 -12.558 0.920 1.00 90.75 112 VAL A O 1
ATOM 859 N N . ILE A 1 113 ? -12.237 -13.575 0.349 1.00 92.06 113 ILE A N 1
ATOM 860 C CA . ILE A 1 113 ? -11.643 -14.346 -0.751 1.00 92.06 113 ILE A CA 1
ATOM 861 C C . ILE A 1 113 ? -11.165 -13.411 -1.865 1.00 92.06 113 ILE A C 1
ATOM 863 O O . ILE A 1 113 ? -10.048 -13.579 -2.342 1.00 92.06 113 ILE A O 1
ATOM 867 N N . ILE A 1 114 ? -11.979 -12.427 -2.259 1.00 88.44 114 ILE A N 1
ATOM 868 C CA . ILE A 1 114 ? -11.624 -11.460 -3.307 1.00 88.44 114 ILE A CA 1
ATOM 869 C C . ILE A 1 114 ? -10.373 -10.671 -2.902 1.00 88.44 114 ILE A C 1
ATOM 871 O O . ILE A 1 114 ? -9.390 -10.699 -3.635 1.00 88.44 114 ILE A O 1
ATOM 875 N N . ILE A 1 115 ? -10.372 -10.068 -1.708 1.00 87.44 115 ILE A N 1
ATOM 876 C CA . ILE A 1 115 ? -9.234 -9.297 -1.179 1.00 87.44 115 ILE A CA 1
ATOM 877 C C . ILE A 1 115 ? -7.990 -10.187 -1.029 1.00 87.44 115 ILE A C 1
ATOM 879 O O . ILE A 1 115 ? -6.869 -9.760 -1.292 1.00 87.44 115 ILE A O 1
ATOM 883 N N . GLY A 1 116 ? -8.168 -11.446 -0.618 1.00 89.31 116 GLY A N 1
ATOM 884 C CA . GLY A 1 116 ? -7.069 -12.400 -0.489 1.00 89.31 116 GLY A CA 1
ATOM 885 C C . GLY A 1 116 ? -6.427 -12.754 -1.832 1.00 89.31 116 GLY A C 1
ATOM 886 O O . GLY A 1 116 ? -5.203 -12.783 -1.932 1.00 89.31 116 GLY A O 1
ATOM 887 N N . ILE A 1 117 ? -7.233 -12.999 -2.868 1.00 88.25 117 ILE A N 1
ATOM 888 C CA . ILE A 1 117 ? -6.737 -13.257 -4.229 1.00 88.25 117 ILE A CA 1
ATOM 889 C C . ILE A 1 117 ? -6.031 -12.017 -4.782 1.00 88.25 117 ILE A C 1
ATOM 891 O O . ILE A 1 117 ? -4.953 -12.148 -5.355 1.00 88.25 117 ILE A O 1
ATOM 895 N N . GLU A 1 118 ? -6.609 -10.835 -4.579 1.00 83.38 118 GLU A N 1
ATOM 896 C CA . GLU A 1 118 ? -6.033 -9.554 -4.991 1.00 83.38 118 GLU A CA 1
ATOM 897 C C . GLU A 1 118 ? -4.653 -9.327 -4.361 1.00 83.38 118 GLU A C 1
AT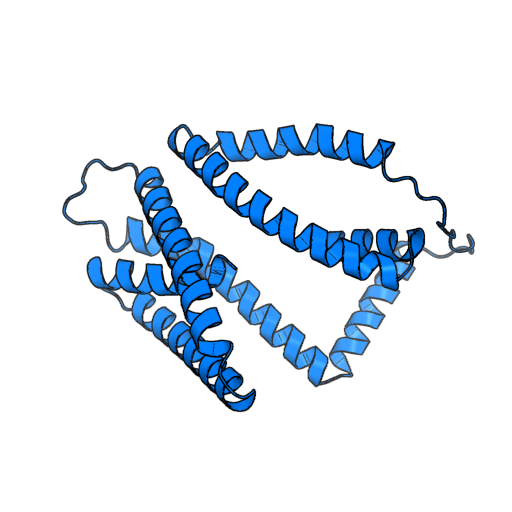OM 899 O O . GLU A 1 118 ? -3.692 -9.072 -5.081 1.00 83.38 118 GLU A O 1
ATOM 904 N N . GLY A 1 119 ? -4.518 -9.538 -3.047 1.00 84.50 119 GLY A N 1
ATOM 905 C CA . GLY A 1 119 ? -3.235 -9.400 -2.355 1.00 84.50 119 GLY A CA 1
ATOM 906 C C . GLY A 1 119 ? -2.175 -10.402 -2.824 1.00 84.50 119 GLY A C 1
ATOM 907 O O . GLY A 1 119 ? -1.015 -10.036 -2.995 1.00 84.50 119 GLY A O 1
ATOM 908 N N . ILE A 1 120 ? -2.555 -11.661 -3.077 1.00 86.50 120 ILE A N 1
ATOM 909 C CA . ILE A 1 120 ? -1.620 -12.676 -3.601 1.00 86.50 120 ILE A CA 1
ATOM 910 C C . ILE A 1 120 ? -1.156 -12.311 -5.015 1.00 86.50 120 ILE A C 1
ATOM 912 O O . ILE A 1 120 ? 0.022 -12.465 -5.337 1.00 86.50 120 ILE A O 1
ATOM 916 N N . TYR A 1 121 ? -2.080 -11.858 -5.863 1.00 84.25 121 TYR A N 1
ATOM 917 C CA . TYR A 1 121 ? -1.774 -11.450 -7.228 1.00 84.25 121 TYR A CA 1
ATOM 918 C C . TYR A 1 121 ? -0.870 -10.209 -7.263 1.00 84.25 121 TYR A C 1
ATOM 920 O O . TYR A 1 121 ? 0.121 -10.226 -7.991 1.00 84.25 121 TYR A O 1
ATOM 928 N N . SER A 1 122 ? -1.170 -9.186 -6.459 1.00 82.00 122 SER A N 1
ATOM 929 C CA . SER A 1 122 ? -0.384 -7.947 -6.383 1.00 82.00 122 SER A CA 1
ATOM 930 C C . SER A 1 122 ? 1.057 -8.227 -5.945 1.00 82.00 122 SER A C 1
ATOM 932 O O . SER A 1 122 ? 1.996 -7.870 -6.649 1.00 82.00 122 SER A O 1
ATOM 934 N N . GLU A 1 123 ? 1.258 -9.037 -4.898 1.00 84.62 123 GLU A N 1
ATOM 935 C CA . GLU A 1 123 ? 2.604 -9.431 -4.456 1.00 84.62 123 GLU A CA 1
ATOM 936 C C . GLU A 1 123 ? 3.372 -10.225 -5.532 1.00 84.62 123 GLU A C 1
ATOM 938 O O . GLU A 1 123 ? 4.585 -10.069 -5.708 1.00 84.62 123 GLU A O 1
ATOM 943 N N . ALA A 1 124 ? 2.681 -11.111 -6.258 1.00 84.81 124 ALA A N 1
ATOM 944 C CA . ALA A 1 124 ? 3.291 -11.855 -7.354 1.00 84.81 124 ALA A CA 1
ATOM 945 C C . ALA A 1 124 ? 3.695 -10.921 -8.503 1.00 84.81 124 ALA A C 1
ATOM 947 O O . ALA A 1 124 ? 4.784 -11.079 -9.059 1.00 84.81 124 ALA A O 1
ATOM 948 N N . PHE A 1 125 ? 2.846 -9.951 -8.843 1.00 83.56 125 PHE A N 1
ATOM 949 C CA . PHE A 1 125 ? 3.131 -8.948 -9.859 1.00 83.56 125 PHE A CA 1
ATOM 950 C C . PHE A 1 125 ? 4.340 -8.096 -9.461 1.00 83.56 125 PHE A C 1
ATOM 952 O O . PHE A 1 125 ? 5.320 -8.083 -10.210 1.00 83.56 125 PHE A O 1
ATOM 959 N N . ASP A 1 126 ? 4.326 -7.502 -8.264 1.00 79.69 126 ASP A N 1
ATOM 960 C CA . ASP A 1 126 ? 5.388 -6.654 -7.705 1.00 79.69 126 ASP A CA 1
ATOM 961 C C . ASP A 1 126 ? 6.776 -7.297 -7.795 1.00 79.69 126 ASP A C 1
ATOM 963 O O . ASP A 1 126 ? 7.767 -6.663 -8.175 1.00 79.69 126 ASP A O 1
ATOM 967 N N . ARG A 1 127 ? 6.859 -8.597 -7.502 1.00 82.12 127 ARG A N 1
ATOM 968 C CA . ARG A 1 127 ? 8.124 -9.341 -7.550 1.00 82.12 127 ARG A CA 1
ATOM 969 C C . ARG A 1 127 ? 8.564 -9.707 -8.962 1.00 82.12 127 ARG A C 1
ATOM 971 O O . ARG A 1 127 ? 9.765 -9.792 -9.221 1.00 82.12 127 ARG A O 1
ATOM 978 N N . LEU A 1 128 ? 7.623 -9.999 -9.857 1.00 84.50 128 LEU A N 1
ATOM 979 C CA . LEU A 1 128 ? 7.920 -10.632 -11.144 1.00 84.50 128 LEU A CA 1
ATOM 980 C C . LEU A 1 128 ? 8.021 -9.648 -12.304 1.00 84.50 128 LEU A C 1
ATOM 982 O O . LEU A 1 128 ? 8.763 -9.933 -13.245 1.00 84.50 128 LEU A O 1
ATOM 986 N N . TRP A 1 129 ? 7.323 -8.510 -12.270 1.00 81.75 129 TRP A N 1
ATOM 987 C CA . TRP A 1 129 ? 7.309 -7.587 -13.408 1.00 81.75 129 TRP A CA 1
ATOM 988 C C . TRP A 1 129 ? 8.714 -7.070 -13.719 1.00 81.75 129 TRP A C 1
ATOM 990 O O . TRP A 1 129 ? 9.119 -7.042 -14.881 1.00 81.75 129 TRP A O 1
ATOM 1000 N N . SER A 1 130 ? 9.483 -6.732 -12.681 1.00 77.19 130 SER A N 1
ATOM 1001 C CA . SER A 1 130 ? 10.845 -6.217 -12.819 1.00 77.19 130 SER A CA 1
ATOM 1002 C C . SER A 1 130 ? 11.778 -7.294 -13.374 1.00 77.19 130 SER A C 1
ATOM 1004 O O . SER A 1 130 ? 12.526 -7.040 -14.317 1.00 77.19 130 SER A O 1
ATOM 1006 N N . MET A 1 131 ? 11.673 -8.531 -12.878 1.00 79.25 131 MET A N 1
ATOM 1007 C CA . MET A 1 131 ? 12.436 -9.660 -13.409 1.00 79.25 131 MET A CA 1
ATOM 1008 C C . MET A 1 131 ? 12.096 -9.924 -14.881 1.00 79.25 131 MET A C 1
ATOM 1010 O O . MET A 1 131 ? 13.005 -10.009 -15.702 1.00 79.25 131 MET A O 1
ATOM 1014 N N . ARG A 1 132 ? 10.809 -10.001 -15.237 1.00 76.06 132 ARG A N 1
ATOM 1015 C CA . ARG A 1 132 ? 10.348 -10.239 -16.613 1.00 76.06 132 ARG A CA 1
ATOM 1016 C C . ARG A 1 132 ? 10.823 -9.141 -17.564 1.00 76.06 132 ARG A C 1
ATOM 1018 O O . ARG A 1 132 ? 11.307 -9.436 -18.652 1.00 76.06 132 ARG A O 1
ATOM 1025 N N . PHE A 1 133 ? 10.717 -7.885 -17.141 1.00 75.56 133 PHE A N 1
ATOM 1026 C CA . PHE A 1 133 ? 11.075 -6.731 -17.957 1.00 75.56 133 PHE A CA 1
ATOM 1027 C C . PHE A 1 133 ? 12.588 -6.615 -18.177 1.00 75.56 133 PHE A C 1
ATOM 1029 O O . PHE A 1 133 ? 13.028 -6.403 -19.300 1.00 75.56 133 PHE A O 1
ATOM 1036 N N . PHE A 1 134 ? 13.398 -6.782 -17.129 1.00 74.00 134 PHE A N 1
ATOM 1037 C CA . PHE A 1 134 ? 14.843 -6.559 -17.226 1.00 74.00 134 PHE A CA 1
ATOM 1038 C C . PHE A 1 134 ? 15.643 -7.790 -17.655 1.00 74.00 134 PHE A C 1
ATOM 1040 O O . PHE A 1 134 ? 16.712 -7.631 -18.242 1.00 74.00 134 PHE A O 1
ATOM 1047 N N . LYS A 1 135 ? 15.162 -9.005 -17.362 1.00 71.56 135 LYS A N 1
ATOM 1048 C CA . LYS A 1 135 ? 15.902 -10.249 -17.618 1.00 71.56 135 LYS A CA 1
ATOM 1049 C C . LYS A 1 135 ? 15.475 -10.950 -18.905 1.00 71.56 135 LYS A C 1
ATOM 1051 O O . LYS A 1 135 ? 16.340 -11.427 -19.632 1.00 71.56 135 LYS A O 1
ATOM 1056 N N . ASP A 1 136 ? 14.174 -11.012 -19.184 1.00 67.75 136 ASP A N 1
ATOM 1057 C CA . ASP A 1 136 ? 13.656 -11.816 -20.301 1.00 67.75 136 ASP A CA 1
ATOM 1058 C C . ASP A 1 136 ? 13.492 -10.999 -21.593 1.00 67.75 136 ASP A C 1
ATOM 1060 O O . ASP A 1 136 ? 13.532 -11.563 -22.685 1.00 67.75 136 ASP A O 1
ATOM 1064 N N . ILE A 1 137 ? 13.310 -9.677 -21.484 1.00 67.38 137 ILE A N 1
ATOM 1065 C CA . ILE A 1 137 ? 13.120 -8.769 -22.628 1.00 67.38 137 ILE A CA 1
ATOM 1066 C C . ILE A 1 137 ? 14.004 -7.523 -22.442 1.00 67.38 137 ILE A C 1
ATOM 1068 O O . ILE A 1 137 ? 13.490 -6.412 -22.289 1.00 67.38 137 ILE A O 1
ATOM 1072 N N . PRO A 1 138 ? 15.341 -7.675 -22.411 1.00 64.62 138 PRO A N 1
ATOM 1073 C CA . PRO A 1 138 ? 16.223 -6.537 -22.218 1.00 64.62 138 PRO A CA 1
ATOM 1074 C C . PRO A 1 138 ? 16.033 -5.520 -23.356 1.00 64.62 138 PRO A C 1
ATOM 1076 O O . PRO A 1 138 ? 15.881 -5.911 -24.520 1.00 64.62 138 PRO A O 1
ATOM 1079 N N . PRO A 1 139 ? 16.042 -4.210 -23.057 1.00 62.78 139 PRO A N 1
ATOM 1080 C CA . PRO A 1 139 ? 15.984 -3.189 -24.090 1.00 62.78 139 PRO A CA 1
ATOM 1081 C C . PRO A 1 139 ? 17.183 -3.344 -25.032 1.00 62.78 139 PRO A C 1
ATOM 1083 O O . PRO A 1 139 ? 18.334 -3.216 -24.623 1.00 62.78 139 PRO A O 1
ATOM 1086 N N . THR A 1 140 ? 16.905 -3.591 -26.312 1.00 59.12 140 THR A N 1
ATOM 1087 C CA . THR A 1 140 ? 17.892 -3.982 -27.336 1.00 59.12 140 THR A CA 1
ATOM 1088 C C . THR A 1 140 ? 18.987 -2.948 -27.625 1.00 59.12 140 THR A C 1
ATOM 1090 O O . THR A 1 140 ? 19.923 -3.274 -28.339 1.00 59.12 140 THR A O 1
ATOM 1093 N N . ASN A 1 141 ? 18.896 -1.723 -27.088 1.00 57.22 141 ASN A N 1
ATOM 1094 C CA . ASN A 1 141 ? 19.798 -0.604 -27.404 1.00 57.22 141 ASN A CA 1
ATOM 1095 C C . ASN A 1 141 ? 20.394 0.100 -26.171 1.00 57.22 141 ASN A C 1
ATOM 1097 O O . ASN A 1 141 ? 20.768 1.269 -26.256 1.00 57.22 141 ASN A O 1
ATOM 1101 N N . ILE A 1 142 ? 20.433 -0.548 -25.002 1.00 55.84 142 ILE A N 1
ATOM 1102 C CA . ILE A 1 142 ? 20.785 0.146 -23.753 1.00 55.84 142 ILE A CA 1
ATOM 1103 C C . ILE A 1 142 ? 21.794 -0.662 -22.940 1.00 55.84 142 ILE A C 1
ATOM 1105 O O . ILE A 1 142 ? 21.517 -1.116 -21.836 1.00 55.84 142 ILE A O 1
ATOM 1109 N N . GLU A 1 143 ? 22.995 -0.820 -23.494 1.00 53.25 143 GLU A N 1
ATOM 1110 C CA . GLU A 1 143 ? 24.081 -1.610 -22.894 1.00 53.25 143 GLU A CA 1
ATOM 1111 C C . GLU A 1 143 ? 24.658 -1.007 -21.593 1.00 53.25 143 GLU A C 1
ATOM 1113 O O . GLU A 1 143 ? 25.418 -1.678 -20.908 1.00 53.25 143 GLU A O 1
ATOM 1118 N N . ASN A 1 144 ? 24.272 0.219 -21.201 1.00 53.94 144 ASN A N 1
ATOM 1119 C CA . ASN A 1 144 ? 24.872 0.937 -20.062 1.00 53.94 144 ASN A CA 1
ATOM 1120 C C . ASN A 1 144 ? 23.886 1.625 -19.096 1.00 53.94 144 ASN A C 1
ATOM 1122 O O . ASN A 1 144 ? 24.328 2.346 -18.197 1.00 53.94 144 ASN A O 1
ATOM 1126 N N . CYS A 1 145 ? 22.563 1.453 -19.224 1.00 55.56 145 CYS A N 1
ATOM 1127 C CA . CYS A 1 145 ? 21.666 2.027 -18.213 1.00 55.56 145 CYS A CA 1
ATOM 1128 C C . CYS A 1 145 ? 21.540 1.102 -17.009 1.00 55.56 145 CYS A C 1
ATOM 1130 O O . CYS A 1 145 ? 21.027 -0.008 -17.107 1.00 55.56 145 CYS A O 1
ATOM 1132 N N . ASN A 1 146 ? 21.923 1.631 -15.850 1.00 67.88 146 ASN A N 1
ATOM 1133 C CA . ASN A 1 146 ? 21.633 1.049 -14.550 1.00 67.88 146 ASN A CA 1
ATOM 1134 C C . ASN A 1 146 ? 20.129 0.717 -14.446 1.00 67.88 146 ASN A C 1
ATOM 1136 O O . ASN A 1 146 ? 19.288 1.610 -14.573 1.00 67.88 146 ASN A O 1
ATOM 1140 N N . THR A 1 147 ? 19.796 -0.558 -14.221 1.00 70.38 147 THR A N 1
ATOM 1141 C CA . THR A 1 147 ? 18.431 -1.091 -14.046 1.00 70.38 147 THR A CA 1
ATOM 1142 C C . THR A 1 147 ? 17.603 -0.248 -13.074 1.00 70.38 147 THR A C 1
ATOM 1144 O O . THR A 1 147 ? 16.418 -0.009 -13.300 1.00 70.38 147 THR A O 1
ATOM 1147 N N . THR A 1 148 ? 18.256 0.288 -12.042 1.00 70.88 148 THR A N 1
ATOM 1148 C CA . THR A 1 148 ? 17.659 1.192 -11.056 1.00 70.88 148 THR A CA 1
ATOM 1149 C C . THR A 1 148 ? 17.080 2.454 -11.697 1.00 70.88 148 THR A C 1
ATOM 1151 O O . THR A 1 148 ? 15.972 2.850 -11.363 1.00 70.88 148 THR A O 1
ATOM 1154 N N . ILE A 1 149 ? 17.769 3.076 -12.658 1.00 72.94 149 ILE A N 1
ATOM 1155 C CA . ILE A 1 149 ? 17.303 4.318 -13.297 1.00 72.94 149 ILE A CA 1
ATOM 1156 C C . ILE A 1 149 ? 16.064 4.049 -14.159 1.00 72.94 149 ILE A C 1
ATOM 1158 O O . ILE A 1 149 ? 15.112 4.824 -14.118 1.00 72.94 149 ILE A O 1
ATOM 1162 N N . TRP A 1 150 ? 16.032 2.931 -14.888 1.00 75.62 150 TRP A N 1
ATOM 1163 C CA . TRP A 1 150 ? 14.849 2.535 -15.659 1.00 75.62 150 TRP A CA 1
ATOM 1164 C C . TRP A 1 150 ? 13.656 2.221 -14.770 1.00 75.62 150 TRP A C 1
ATOM 1166 O O . TRP A 1 150 ? 12.548 2.657 -15.070 1.00 75.62 150 TRP A O 1
ATOM 1176 N N . PHE A 1 151 ? 13.884 1.521 -13.659 1.00 76.50 151 PHE A N 1
ATOM 1177 C CA . PHE A 1 151 ? 12.847 1.277 -12.664 1.00 76.50 151 PHE A CA 1
ATOM 1178 C C . PHE A 1 151 ? 12.258 2.600 -12.156 1.00 76.50 151 PHE A C 1
ATOM 1180 O O . PHE A 1 151 ? 11.039 2.752 -12.117 1.00 76.50 151 PHE A O 1
ATOM 1187 N N . LEU A 1 152 ? 13.102 3.590 -11.847 1.00 75.38 152 LEU A N 1
ATOM 1188 C CA . LEU A 1 152 ? 12.652 4.912 -11.404 1.00 75.38 152 LEU A CA 1
ATOM 1189 C C . LEU A 1 152 ? 11.865 5.651 -12.495 1.00 75.38 152 LEU A C 1
ATOM 1191 O O . LEU A 1 152 ? 10.789 6.164 -12.207 1.00 75.38 152 LEU A O 1
ATOM 1195 N N . ILE A 1 153 ? 12.348 5.669 -13.742 1.00 79.25 153 ILE A N 1
ATOM 1196 C CA . ILE A 1 153 ? 11.654 6.320 -14.868 1.00 79.25 153 ILE A CA 1
ATOM 1197 C C . ILE A 1 153 ? 10.277 5.692 -15.099 1.00 79.25 153 ILE A C 1
ATOM 1199 O O . ILE A 1 153 ? 9.292 6.413 -15.236 1.00 79.25 153 ILE A O 1
ATOM 1203 N N . ILE A 1 154 ? 10.193 4.361 -15.118 1.00 79.56 154 ILE A N 1
ATOM 1204 C CA . ILE A 1 154 ? 8.937 3.633 -15.332 1.00 79.56 154 ILE A CA 1
ATOM 1205 C C . ILE A 1 154 ? 7.928 3.963 -14.228 1.00 79.56 154 ILE A C 1
ATOM 1207 O O . ILE A 1 154 ? 6.789 4.307 -14.535 1.00 79.56 154 ILE A O 1
ATOM 1211 N N . ASN A 1 155 ? 8.355 3.933 -12.963 1.00 77.88 155 ASN A N 1
ATOM 1212 C CA . ASN A 1 155 ? 7.493 4.276 -11.832 1.00 77.88 155 ASN A CA 1
ATOM 1213 C C . ASN A 1 155 ? 7.062 5.752 -11.855 1.00 77.88 155 ASN A C 1
ATOM 1215 O O . ASN A 1 155 ? 5.906 6.056 -11.573 1.00 77.88 155 ASN A O 1
ATOM 1219 N N . LEU A 1 156 ? 7.951 6.674 -12.243 1.00 79.25 156 LEU A N 1
ATOM 1220 C CA . LEU A 1 156 ? 7.631 8.099 -12.383 1.00 79.25 156 LEU A CA 1
ATOM 1221 C C . LEU A 1 156 ? 6.548 8.307 -13.444 1.00 79.25 156 LEU A C 1
ATOM 1223 O O . LEU A 1 156 ? 5.537 8.964 -13.192 1.00 79.25 156 LEU A O 1
ATOM 1227 N N . VAL A 1 157 ? 6.748 7.725 -14.628 1.00 83.00 157 VAL A N 1
ATOM 1228 C CA . VAL A 1 157 ? 5.804 7.830 -15.746 1.00 83.00 157 VAL A CA 1
ATOM 1229 C C . VAL A 1 157 ? 4.464 7.198 -15.380 1.00 83.00 157 VAL A C 1
ATOM 1231 O O . VAL A 1 157 ? 3.428 7.811 -15.635 1.00 83.00 157 VAL A O 1
ATOM 1234 N N . ALA A 1 158 ? 4.470 6.028 -14.737 1.00 80.50 158 ALA A N 1
ATOM 1235 C CA . ALA A 1 158 ? 3.257 5.377 -14.255 1.00 80.50 158 ALA A CA 1
ATOM 1236 C C . ALA A 1 158 ? 2.504 6.250 -13.241 1.00 80.50 158 ALA A C 1
ATOM 1238 O O . ALA A 1 158 ? 1.301 6.446 -13.391 1.00 80.50 158 ALA A O 1
ATOM 1239 N N . MET A 1 159 ? 3.201 6.853 -12.273 1.00 75.81 159 MET A N 1
ATOM 1240 C CA . MET A 1 159 ? 2.582 7.734 -11.278 1.00 75.81 159 MET A CA 1
ATOM 1241 C C . MET A 1 159 ? 1.961 8.985 -11.917 1.00 75.81 159 MET A C 1
ATOM 1243 O O . MET A 1 159 ? 0.828 9.345 -11.599 1.00 75.81 159 MET A O 1
ATOM 1247 N N . LEU A 1 160 ? 2.663 9.645 -12.845 1.00 81.38 160 LEU A N 1
ATOM 1248 C CA . LEU A 1 160 ? 2.125 10.814 -13.555 1.00 81.38 160 LEU A CA 1
ATOM 1249 C C . LEU A 1 160 ? 0.913 10.452 -14.417 1.00 81.38 160 LEU A C 1
ATOM 1251 O O . LEU A 1 160 ? -0.088 11.170 -14.401 1.00 81.38 160 LEU A O 1
ATOM 1255 N N . LEU A 1 161 ? 0.988 9.334 -15.146 1.00 82.00 161 LEU A N 1
ATOM 1256 C CA . LEU A 1 161 ? -0.152 8.793 -15.883 1.00 82.00 161 LEU A CA 1
ATOM 1257 C C . LEU A 1 161 ? -1.317 8.510 -14.941 1.00 82.00 161 LEU A C 1
ATOM 1259 O O . LEU A 1 161 ? -2.452 8.813 -15.291 1.00 82.00 161 LEU A O 1
ATOM 1263 N N . SER A 1 162 ? -1.039 8.002 -13.744 1.00 77.88 162 SER A N 1
ATOM 1264 C CA . SER A 1 162 ? -2.057 7.675 -12.758 1.00 77.88 162 SER A CA 1
ATOM 1265 C C . SER A 1 162 ? -2.813 8.892 -12.255 1.00 77.88 162 SER A C 1
ATOM 1267 O O . SER A 1 162 ? -4.044 8.916 -12.301 1.00 77.88 162 SER A O 1
ATOM 1269 N N . ILE A 1 163 ? -2.102 9.966 -11.916 1.00 78.31 163 ILE A N 1
ATOM 1270 C CA . ILE A 1 163 ? -2.724 11.240 -11.535 1.00 78.31 163 ILE A CA 1
ATOM 1271 C C . ILE A 1 163 ? -3.601 11.780 -12.679 1.00 78.31 163 ILE A C 1
ATOM 1273 O O . ILE A 1 163 ? -4.747 12.175 -12.455 1.00 78.31 163 ILE A O 1
ATOM 1277 N N . LEU A 1 164 ? -3.090 11.769 -13.916 1.00 81.94 164 LEU A N 1
ATOM 1278 C CA . LEU A 1 164 ? -3.809 12.278 -15.090 1.00 81.94 164 LEU A CA 1
ATOM 1279 C C . LEU A 1 164 ? -5.055 11.452 -15.425 1.00 81.94 164 LEU A C 1
ATOM 1281 O O . LEU A 1 164 ? -6.118 12.016 -15.690 1.00 81.94 164 LEU A O 1
ATOM 1285 N N . LEU A 1 165 ? -4.933 10.125 -15.419 1.00 78.69 165 LEU A N 1
ATOM 1286 C CA . LEU A 1 165 ? -6.022 9.203 -15.724 1.00 78.69 165 LEU A CA 1
ATOM 1287 C C . LEU A 1 165 ? -7.098 9.250 -14.643 1.00 78.69 165 LEU A C 1
ATOM 1289 O O . LEU A 1 165 ? -8.276 9.321 -14.981 1.00 78.69 165 LEU A O 1
ATOM 1293 N N . THR A 1 166 ? -6.720 9.286 -13.366 1.00 77.31 166 THR A N 1
ATOM 1294 C CA . THR A 1 166 ? -7.673 9.393 -12.254 1.00 77.31 166 THR A CA 1
ATOM 1295 C C . THR A 1 166 ? -8.455 10.704 -12.316 1.00 77.31 166 THR A C 1
ATOM 1297 O O . THR A 1 166 ? -9.681 10.690 -12.198 1.00 77.31 166 THR A O 1
ATOM 1300 N N . GLU A 1 167 ? -7.797 11.829 -12.605 1.00 79.25 167 GLU A N 1
ATOM 1301 C CA . GLU A 1 167 ? -8.480 13.112 -12.812 1.00 79.25 167 GLU A CA 1
ATOM 1302 C C . GLU A 1 167 ? -9.396 13.081 -14.052 1.00 79.25 167 GLU A C 1
ATOM 1304 O O . GLU A 1 167 ? -10.534 13.557 -14.007 1.00 79.25 167 GLU A O 1
ATOM 1309 N N . PHE A 1 168 ? -8.953 12.466 -15.154 1.00 80.62 168 PHE A N 1
ATOM 1310 C CA . PHE A 1 168 ? -9.759 12.302 -16.368 1.00 80.62 168 PHE A CA 1
ATOM 1311 C C . PHE A 1 168 ? -11.010 11.444 -16.126 1.00 80.62 168 PHE A C 1
ATOM 1313 O O . PHE A 1 168 ? -12.118 11.808 -16.538 1.00 80.62 168 PHE A O 1
ATOM 1320 N N . VAL A 1 169 ? -10.853 10.319 -15.429 1.00 77.50 169 VAL A N 1
ATOM 1321 C CA . VAL A 1 169 ? -11.933 9.401 -15.058 1.00 77.50 169 VAL A CA 1
ATOM 1322 C C . VAL A 1 169 ? -12.913 10.097 -14.118 1.00 77.50 169 VAL A C 1
ATOM 1324 O O . VAL A 1 169 ? -14.118 10.066 -14.377 1.00 77.50 169 VAL A O 1
ATOM 1327 N N . LYS A 1 170 ? -12.421 10.806 -13.096 1.00 76.69 170 LYS A N 1
ATOM 1328 C CA . LYS A 1 170 ? -13.247 11.583 -12.163 1.00 76.69 170 LYS A CA 1
ATOM 1329 C C . LYS A 1 170 ? -14.099 12.622 -12.890 1.00 76.69 170 LYS A C 1
ATOM 1331 O O . LYS A 1 170 ? -15.322 12.598 -12.756 1.00 76.69 170 LYS A O 1
ATOM 1336 N N . ARG A 1 171 ? -13.491 13.458 -13.739 1.00 78.81 171 ARG A N 1
ATOM 1337 C CA . ARG A 1 171 ? -14.212 14.462 -14.549 1.00 78.81 171 ARG A CA 1
ATOM 1338 C C . ARG A 1 171 ? -15.248 13.834 -15.477 1.00 78.81 171 ARG A C 1
ATOM 1340 O O . ARG A 1 171 ? -16.328 14.385 -15.686 1.00 78.81 171 ARG A O 1
ATOM 1347 N N . THR A 1 172 ? -14.937 12.666 -16.032 1.00 72.81 172 THR A N 1
ATOM 1348 C CA . THR A 1 172 ? -15.851 11.936 -16.921 1.00 72.81 172 THR A CA 1
ATOM 1349 C C . THR A 1 172 ? -17.038 11.329 -16.161 1.00 72.81 172 THR A C 1
ATOM 1351 O O . THR A 1 172 ? -18.132 11.197 -16.724 1.00 72.81 172 THR A O 1
ATOM 1354 N N . LEU A 1 173 ? -16.843 10.963 -14.890 1.00 72.31 173 LEU A N 1
ATOM 1355 C CA . LEU A 1 173 ? -17.830 10.298 -14.038 1.00 72.31 173 LEU A CA 1
ATOM 1356 C C . LEU A 1 173 ? -18.706 11.257 -13.222 1.00 72.31 173 LEU A C 1
ATOM 1358 O O . LEU A 1 173 ? -19.858 10.902 -12.976 1.00 72.31 173 LEU A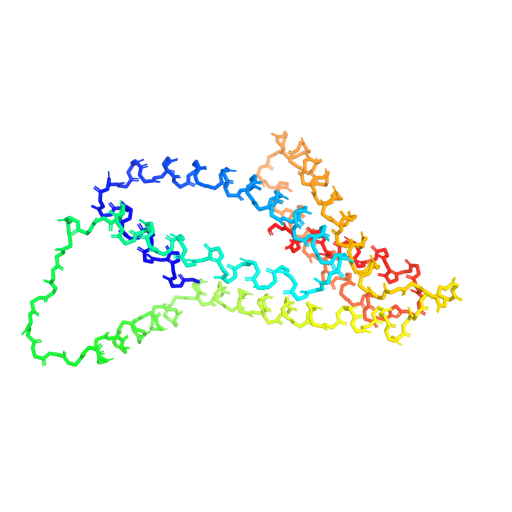 O 1
ATOM 1362 N N . GLU A 1 174 ? -18.233 12.460 -12.875 1.00 70.06 174 GLU A N 1
ATOM 1363 C CA . GLU A 1 174 ? -18.997 13.471 -12.108 1.00 70.06 174 GLU A CA 1
ATOM 1364 C C . GLU A 1 174 ? -20.365 13.807 -12.739 1.00 70.06 174 GLU A C 1
ATOM 1366 O O . GLU A 1 174 ? -21.308 14.153 -12.034 1.00 70.06 174 GLU A O 1
ATOM 1371 N N . ASN A 1 175 ? -20.523 13.599 -14.051 1.00 65.12 175 ASN A N 1
ATOM 1372 C CA . ASN A 1 175 ? -21.755 13.882 -14.796 1.00 65.12 175 ASN A CA 1
ATOM 1373 C C . ASN A 1 175 ? -22.601 12.637 -15.161 1.00 65.12 175 ASN A C 1
ATOM 1375 O O . ASN A 1 175 ? -23.504 12.724 -16.001 1.00 65.12 175 ASN A O 1
ATOM 1379 N N . LYS A 1 176 ? -22.322 11.442 -14.611 1.00 65.38 176 LYS A N 1
ATOM 1380 C CA . LYS A 1 176 ? -22.950 10.172 -15.051 1.00 65.38 176 LYS A CA 1
ATOM 1381 C C . LYS A 1 176 ? -23.737 9.483 -13.920 1.00 65.38 176 LYS A C 1
ATOM 1383 O O . LYS A 1 176 ? -23.310 9.416 -12.777 1.00 65.38 176 LYS A O 1
ATOM 1388 N N . LYS A 1 177 ? -24.899 8.900 -14.257 1.00 65.06 177 LYS A N 1
ATOM 1389 C CA . LYS A 1 177 ? -25.760 8.128 -13.328 1.00 65.06 177 LYS A CA 1
ATOM 1390 C C . LYS A 1 177 ? -25.040 6.884 -12.763 1.00 65.06 177 LYS A C 1
ATOM 1392 O O . LYS A 1 177 ? -24.318 6.224 -13.511 1.00 65.06 177 LYS A O 1
ATOM 1397 N N . LYS A 1 178 ? -25.353 6.492 -11.511 1.00 59.88 178 LYS A N 1
ATOM 1398 C CA . LYS A 1 178 ? -24.793 5.328 -10.770 1.00 59.88 178 LYS A CA 1
ATOM 1399 C C . LYS A 1 178 ? -24.606 4.046 -11.602 1.00 59.88 178 LYS A C 1
ATOM 1401 O O . LYS A 1 178 ? -23.573 3.403 -11.484 1.00 59.88 178 LYS A O 1
ATOM 1406 N N . TYR A 1 179 ? -25.546 3.698 -12.484 1.00 59.56 179 TYR A N 1
ATOM 1407 C CA . TYR A 1 179 ? -25.446 2.481 -13.304 1.00 59.56 179 TYR A CA 1
ATOM 1408 C C . TYR A 1 179 ? -24.265 2.484 -14.285 1.00 59.56 179 TYR A C 1
ATOM 1410 O O . TYR A 1 179 ? -23.684 1.434 -14.533 1.00 59.56 179 TYR A O 1
ATOM 1418 N N . ARG A 1 180 ? -23.862 3.644 -14.826 1.00 69.00 180 ARG A N 1
ATOM 1419 C CA . ARG A 1 180 ? -22.700 3.724 -15.729 1.00 69.00 180 ARG A CA 1
ATOM 1420 C C . ARG A 1 180 ? -21.376 3.524 -14.992 1.00 69.00 180 ARG A C 1
ATOM 1422 O O . ARG A 1 180 ? -20.444 3.015 -15.600 1.00 69.00 180 ARG A O 1
ATOM 1429 N N . LEU A 1 181 ? -21.310 3.868 -13.706 1.00 69.88 181 LEU A N 1
ATOM 1430 C CA . LEU A 1 181 ? -20.108 3.700 -12.890 1.00 69.88 181 LEU A CA 1
ATOM 1431 C C . LEU A 1 181 ? -19.753 2.215 -12.718 1.00 69.88 181 LEU A C 1
ATOM 1433 O O . LEU A 1 181 ? -18.607 1.835 -12.924 1.00 69.88 181 LEU A O 1
ATOM 1437 N N . THR A 1 182 ? -20.743 1.363 -12.431 1.00 76.06 182 THR A N 1
ATOM 1438 C CA . THR A 1 182 ? -20.533 -0.086 -12.268 1.00 76.06 182 THR A CA 1
ATOM 1439 C C . THR A 1 182 ? -20.011 -0.746 -13.545 1.00 76.06 182 THR A C 1
ATOM 1441 O O . THR A 1 182 ? -19.087 -1.548 -13.477 1.00 76.06 182 THR A O 1
ATOM 1444 N N . TYR A 1 183 ? -20.541 -0.385 -14.719 1.00 78.19 183 TYR A N 1
ATOM 1445 C CA . TYR A 1 183 ? -20.042 -0.927 -15.991 1.00 78.19 183 TYR A CA 1
ATOM 1446 C C . TYR A 1 183 ? -18.619 -0.468 -16.312 1.00 78.19 183 TYR A C 1
ATOM 1448 O O . TYR A 1 183 ? -17.830 -1.268 -16.804 1.00 78.19 183 TYR A O 1
ATOM 1456 N N . VAL A 1 184 ? -18.280 0.791 -16.020 1.00 78.00 184 VAL A N 1
ATOM 1457 C CA . VAL A 1 184 ? -16.911 1.301 -16.194 1.00 78.00 184 VAL A CA 1
ATOM 1458 C C . VAL A 1 184 ? -15.944 0.550 -15.277 1.00 78.00 184 VAL A C 1
ATOM 1460 O O . VAL A 1 184 ? -14.913 0.089 -15.749 1.00 78.00 184 VAL A O 1
ATOM 1463 N N . LEU A 1 185 ? -16.309 0.339 -14.008 1.00 75.69 185 LEU A N 1
ATOM 1464 C CA . LEU A 1 185 ? -15.517 -0.446 -13.053 1.00 75.69 185 LEU A CA 1
ATOM 1465 C C . LEU A 1 185 ? -15.297 -1.888 -13.523 1.00 75.69 185 LEU A C 1
ATOM 1467 O O . LEU A 1 185 ? -14.176 -2.388 -13.462 1.00 75.69 185 LEU A O 1
ATOM 1471 N N . ILE A 1 186 ? -16.343 -2.556 -14.018 1.00 80.06 186 ILE A N 1
ATOM 1472 C CA . ILE A 1 186 ? -16.223 -3.916 -14.562 1.00 80.06 186 ILE A CA 1
ATOM 1473 C C . ILE A 1 186 ? -15.306 -3.922 -15.789 1.00 80.06 186 ILE A C 1
ATOM 1475 O O . ILE A 1 186 ? -14.432 -4.775 -15.886 1.00 80.06 186 ILE A O 1
ATOM 1479 N N . LEU A 1 187 ? -15.469 -2.965 -16.707 1.00 82.69 187 LEU A N 1
ATOM 1480 C CA . LEU A 1 187 ? -14.655 -2.878 -17.919 1.00 82.69 187 LEU A CA 1
ATOM 1481 C C . LEU A 1 187 ? -13.174 -2.672 -17.591 1.00 82.69 187 LEU A C 1
ATOM 1483 O O . LEU A 1 187 ? -12.335 -3.355 -18.171 1.00 82.69 187 LEU A O 1
ATOM 1487 N N . VAL A 1 188 ? -12.857 -1.790 -16.640 1.00 78.69 188 VAL A N 1
ATOM 1488 C CA . VAL A 1 188 ? -11.480 -1.568 -16.171 1.00 78.69 188 VAL A CA 1
ATOM 1489 C C . VAL A 1 188 ? -10.902 -2.845 -15.558 1.00 78.69 188 VAL A C 1
ATOM 1491 O O . VAL A 1 188 ? -9.803 -3.245 -15.928 1.00 78.69 188 VAL A O 1
ATOM 1494 N N . ASN A 1 189 ? -11.655 -3.544 -14.703 1.00 79.00 189 ASN A N 1
ATOM 1495 C CA . ASN A 1 189 ? -11.205 -4.806 -14.104 1.00 79.00 189 ASN A CA 1
ATOM 1496 C C . ASN A 1 189 ? -10.969 -5.912 -15.144 1.00 79.00 189 ASN A C 1
ATOM 1498 O O . ASN A 1 189 ? -9.976 -6.632 -15.077 1.00 79.00 189 ASN A O 1
ATOM 1502 N N . VAL A 1 190 ? -11.846 -6.043 -16.139 1.00 83.88 190 VAL A N 1
ATOM 1503 C CA . VAL A 1 190 ? -11.653 -7.016 -17.226 1.00 83.88 190 VAL A CA 1
ATOM 1504 C C . VAL A 1 190 ? -10.439 -6.638 -18.078 1.00 83.88 190 VAL A C 1
ATOM 1506 O O . VAL A 1 190 ? -9.635 -7.504 -18.416 1.00 83.88 190 VAL A O 1
ATOM 1509 N N . ALA A 1 191 ? -10.260 -5.351 -18.388 1.00 83.69 191 ALA A N 1
ATOM 1510 C CA . ALA A 1 191 ? -9.086 -4.867 -19.107 1.00 83.69 191 ALA A CA 1
ATOM 1511 C C . ALA A 1 191 ? -7.785 -5.146 -18.335 1.00 83.69 191 ALA A C 1
ATOM 1513 O O . ALA A 1 191 ? -6.796 -5.539 -18.955 1.00 83.69 191 ALA A O 1
ATOM 1514 N N . MET A 1 192 ? -7.796 -5.025 -17.002 1.00 75.69 192 MET A N 1
ATOM 1515 C CA . MET A 1 192 ? -6.678 -5.412 -16.132 1.00 75.69 192 MET A CA 1
ATOM 1516 C C . MET A 1 192 ? -6.355 -6.895 -16.284 1.00 75.69 192 MET A C 1
ATOM 1518 O O . MET A 1 192 ? -5.236 -7.235 -16.655 1.00 75.69 192 MET A O 1
ATOM 1522 N N . MET A 1 193 ? -7.343 -7.777 -16.094 1.00 81.94 193 MET A N 1
ATOM 1523 C CA . MET A 1 193 ? -7.147 -9.227 -16.227 1.00 81.94 193 MET A CA 1
ATOM 1524 C C . MET A 1 193 ? -6.569 -9.606 -17.596 1.00 81.94 193 MET A C 1
ATOM 1526 O O . MET A 1 193 ? -5.620 -10.385 -17.676 1.00 81.94 193 MET A O 1
ATOM 1530 N N . CYS A 1 194 ? -7.089 -9.016 -18.676 1.00 84.94 194 CYS A N 1
ATOM 1531 C CA . CYS A 1 194 ? -6.554 -9.220 -20.021 1.00 84.94 194 CYS A CA 1
ATOM 1532 C C . CYS A 1 194 ? -5.110 -8.724 -20.141 1.00 84.94 194 CYS A C 1
ATOM 1534 O O . CYS A 1 194 ? -4.271 -9.415 -20.717 1.00 84.94 194 CYS A O 1
ATOM 1536 N N . SER A 1 195 ? -4.805 -7.558 -19.572 1.00 82.00 195 SER A N 1
ATOM 1537 C CA . SER A 1 195 ? -3.461 -6.984 -19.598 1.00 82.00 195 SER A CA 1
ATOM 1538 C C . SER A 1 195 ? -2.450 -7.946 -18.973 1.00 82.00 195 SER A C 1
ATOM 1540 O O . SER A 1 195 ? -1.384 -8.134 -19.553 1.00 82.00 195 SER A O 1
ATOM 1542 N N . VAL A 1 196 ? -2.784 -8.618 -17.858 1.00 81.00 196 VAL A N 1
ATOM 1543 C CA . VAL A 1 196 ? -1.899 -9.598 -17.178 1.00 81.00 196 VAL A CA 1
ATOM 1544 C C . VAL A 1 196 ? -1.487 -10.716 -18.113 1.00 81.00 196 VAL A C 1
ATOM 1546 O O . VAL A 1 196 ? -0.306 -11.043 -18.237 1.00 81.00 196 VAL A O 1
ATOM 1549 N N . ILE A 1 197 ? -2.466 -11.274 -18.816 1.00 84.00 197 ILE A N 1
ATOM 1550 C CA . ILE A 1 197 ? -2.245 -12.369 -19.756 1.00 84.00 197 ILE A CA 1
ATOM 1551 C C . ILE A 1 197 ? -1.367 -11.891 -20.917 1.00 84.00 197 ILE A C 1
ATOM 1553 O O . ILE A 1 197 ? -0.427 -12.584 -21.309 1.00 84.00 197 ILE A O 1
ATOM 1557 N N . ILE A 1 198 ? -1.631 -10.691 -21.445 1.00 84.50 198 ILE A N 1
ATOM 1558 C CA . ILE A 1 198 ? -0.852 -10.142 -22.559 1.00 84.50 198 ILE A CA 1
ATOM 1559 C C . ILE A 1 198 ? 0.583 -9.815 -22.116 1.00 84.50 198 ILE A C 1
ATOM 1561 O O . ILE A 1 198 ? 1.510 -10.090 -22.870 1.00 84.50 198 ILE A O 1
ATOM 1565 N N . PHE A 1 199 ? 0.800 -9.308 -20.898 1.00 82.06 199 PHE A N 1
ATOM 1566 C CA . PHE A 1 199 ? 2.140 -9.073 -20.344 1.00 82.06 199 PHE A CA 1
ATOM 1567 C C . PHE A 1 199 ? 2.942 -10.369 -20.216 1.00 82.06 199 PHE A C 1
ATOM 1569 O O . PHE A 1 199 ? 4.105 -10.425 -20.613 1.00 82.06 199 PHE A O 1
ATOM 1576 N N . ALA A 1 200 ? 2.311 -11.439 -19.726 1.00 81.38 200 ALA A N 1
ATOM 1577 C CA . ALA A 1 200 ? 2.953 -12.744 -19.617 1.00 81.38 200 ALA A CA 1
ATOM 1578 C C . ALA A 1 200 ? 3.381 -13.295 -20.991 1.00 81.38 200 ALA A C 1
ATOM 1580 O O . ALA A 1 200 ? 4.468 -13.861 -21.122 1.00 81.38 200 ALA A O 1
ATOM 1581 N N . LEU A 1 201 ? 2.555 -13.092 -22.022 1.00 82.56 201 LEU A N 1
ATOM 1582 C CA . LEU A 1 201 ? 2.794 -13.561 -23.392 1.00 82.56 201 LEU A CA 1
ATOM 1583 C C . LEU A 1 201 ? 3.616 -12.590 -24.254 1.00 82.56 201 LEU A C 1
ATOM 1585 O O . LEU A 1 201 ? 3.969 -12.932 -25.384 1.00 82.56 201 LEU A O 1
ATOM 1589 N N . ALA A 1 202 ? 3.917 -11.387 -23.762 1.00 82.06 202 ALA A N 1
ATOM 1590 C CA . ALA A 1 202 ? 4.632 -10.381 -24.532 1.00 82.06 202 ALA A CA 1
ATOM 1591 C C . ALA A 1 202 ? 6.056 -10.866 -24.846 1.00 82.06 202 ALA A C 1
ATOM 1593 O O . ALA A 1 202 ? 6.841 -11.141 -23.945 1.00 82.06 202 ALA A O 1
ATOM 1594 N N . GLY A 1 203 ? 6.390 -10.952 -26.137 1.00 74.75 203 GLY A N 1
ATOM 1595 C CA . GLY A 1 203 ? 7.745 -11.261 -26.615 1.00 74.75 203 GLY A CA 1
ATOM 1596 C C . GLY A 1 203 ? 8.531 -10.037 -27.094 1.00 74.75 203 GLY A C 1
ATOM 1597 O O . GLY A 1 203 ? 9.681 -10.168 -27.493 1.00 74.75 203 GLY A O 1
ATOM 1598 N N . ASN A 1 204 ? 7.913 -8.850 -27.097 1.00 78.38 204 ASN A N 1
ATOM 1599 C CA . ASN A 1 204 ? 8.505 -7.610 -27.602 1.00 78.38 204 ASN A CA 1
ATOM 1600 C C . ASN A 1 204 ? 8.535 -6.531 -26.504 1.00 78.38 204 ASN A C 1
ATOM 1602 O O . ASN A 1 204 ? 7.572 -6.363 -25.748 1.00 78.38 204 ASN A O 1
ATOM 1606 N N . PHE A 1 205 ? 9.634 -5.774 -26.440 1.00 73.88 205 PHE A N 1
ATOM 1607 C CA . PHE A 1 205 ? 9.879 -4.713 -25.462 1.00 73.88 205 PHE A CA 1
ATOM 1608 C C . PHE A 1 205 ? 8.786 -3.636 -25.471 1.00 73.88 205 PHE A C 1
ATOM 1610 O O . PHE A 1 205 ? 8.267 -3.267 -24.418 1.00 73.88 205 PHE A O 1
ATOM 1617 N N . TYR A 1 206 ? 8.365 -3.182 -26.656 1.00 79.06 206 TYR A N 1
ATOM 1618 C CA . TYR A 1 206 ? 7.369 -2.111 -26.788 1.00 79.06 206 TYR A CA 1
ATOM 1619 C C . TYR A 1 206 ? 5.971 -2.530 -26.318 1.00 79.06 206 TYR A C 1
ATOM 1621 O O . TYR A 1 206 ? 5.255 -1.742 -25.701 1.00 79.06 206 TYR A O 1
ATOM 1629 N N . THR A 1 207 ? 5.584 -3.784 -26.564 1.00 78.31 207 THR A N 1
ATOM 1630 C CA . THR A 1 207 ? 4.327 -4.323 -26.028 1.00 78.31 207 THR A CA 1
ATOM 1631 C C . THR A 1 207 ? 4.414 -4.486 -24.514 1.00 78.31 207 THR A C 1
ATOM 1633 O O . THR A 1 207 ? 3.486 -4.110 -23.805 1.00 78.31 207 THR A O 1
ATOM 1636 N N . CYS A 1 208 ? 5.558 -4.960 -24.014 1.00 79.94 208 CYS A N 1
ATOM 1637 C CA . CYS A 1 208 ? 5.796 -5.168 -22.590 1.00 79.94 208 CYS A CA 1
ATOM 1638 C C . CYS A 1 208 ? 5.672 -3.854 -21.801 1.00 79.94 208 CYS A C 1
ATOM 1640 O O . CYS A 1 208 ? 4.883 -3.781 -20.863 1.00 79.94 208 CYS A O 1
ATOM 1642 N N . ILE A 1 209 ? 6.355 -2.784 -22.233 1.00 79.69 209 ILE A N 1
ATOM 1643 C CA . ILE A 1 209 ? 6.317 -1.486 -21.541 1.00 79.69 209 ILE A CA 1
ATOM 1644 C C . ILE A 1 209 ? 4.935 -0.823 -21.600 1.00 79.69 209 ILE A C 1
ATOM 1646 O O . ILE A 1 209 ? 4.482 -0.265 -20.604 1.00 79.69 209 ILE A O 1
ATOM 1650 N N . SER A 1 210 ? 4.229 -0.906 -22.734 1.00 80.50 210 SER A N 1
ATOM 1651 C CA . SER A 1 210 ? 2.907 -0.285 -22.871 1.00 80.50 210 SER A CA 1
ATOM 1652 C C . SER A 1 210 ? 1.882 -0.920 -21.936 1.00 80.50 210 SER A C 1
ATOM 1654 O O . SER A 1 210 ? 1.088 -0.208 -21.331 1.00 80.50 210 SER A O 1
ATOM 1656 N N . ILE A 1 211 ? 1.889 -2.247 -21.822 1.00 82.62 211 ILE A N 1
ATOM 1657 C CA . ILE A 1 211 ? 0.972 -2.976 -20.943 1.00 82.62 211 ILE A CA 1
ATOM 1658 C C . ILE A 1 211 ? 1.368 -2.809 -19.477 1.00 82.62 211 ILE A C 1
ATOM 1660 O O . ILE A 1 211 ? 0.502 -2.641 -18.623 1.00 82.62 211 ILE A O 1
ATOM 1664 N N . LEU A 1 212 ? 2.666 -2.772 -19.190 1.00 80.12 212 LEU A N 1
ATOM 1665 C CA . LEU A 1 212 ? 3.183 -2.525 -17.851 1.00 80.12 212 LEU A CA 1
ATOM 1666 C C . LEU A 1 212 ? 2.756 -1.151 -17.314 1.00 80.12 212 LEU A C 1
ATOM 1668 O O . LEU A 1 212 ? 2.344 -1.050 -16.163 1.00 80.12 212 LEU A O 1
ATOM 1672 N N . LEU A 1 213 ? 2.761 -0.107 -18.149 1.00 78.31 213 LEU A N 1
ATOM 1673 C CA . LEU A 1 213 ? 2.251 1.214 -17.760 1.00 78.31 213 LEU A CA 1
ATOM 1674 C C . LEU A 1 213 ? 0.740 1.212 -17.480 1.00 78.31 213 LEU A C 1
ATOM 1676 O O . LEU A 1 213 ? 0.286 1.927 -16.591 1.00 78.31 213 LEU A O 1
ATOM 1680 N N . VAL A 1 214 ? -0.036 0.398 -18.203 1.00 79.19 214 VAL A N 1
ATOM 1681 C CA . VAL A 1 214 ? -1.480 0.228 -17.953 1.00 79.19 214 VAL A CA 1
ATOM 1682 C C . VAL A 1 214 ? -1.739 -0.491 -16.626 1.00 79.19 214 VAL A C 1
ATOM 1684 O O . VAL A 1 214 ? -2.725 -0.192 -15.962 1.00 79.19 214 VAL A O 1
ATOM 1687 N N . MET A 1 215 ? -0.865 -1.410 -16.220 1.00 76.06 215 MET A N 1
ATOM 1688 C CA . MET A 1 215 ? -0.988 -2.127 -14.945 1.00 76.06 215 MET A CA 1
ATOM 1689 C C . MET A 1 215 ? -0.579 -1.280 -13.747 1.00 76.06 215 MET A C 1
ATOM 1691 O O . MET A 1 215 ? -1.331 -1.196 -12.780 1.00 76.06 215 MET A O 1
ATOM 1695 N N . LEU A 1 216 ? 0.580 -0.617 -13.826 1.00 71.12 216 LEU A N 1
ATOM 1696 C CA . LEU A 1 216 ? 1.108 0.212 -12.736 1.00 71.12 216 LEU A CA 1
ATOM 1697 C C . LEU A 1 216 ? 0.217 1.421 -12.418 1.00 71.12 216 LEU A C 1
ATOM 1699 O O . LEU A 1 216 ? 0.303 1.987 -11.329 1.00 71.12 216 LEU A O 1
ATOM 1703 N N . TYR A 1 217 ? -0.664 1.797 -13.346 1.00 69.81 217 TYR A N 1
ATOM 1704 C CA . TYR A 1 217 ? -1.729 2.758 -13.087 1.00 69.81 217 TYR A CA 1
ATOM 1705 C C . TYR A 1 217 ? -2.592 2.366 -11.875 1.00 69.81 217 TYR A C 1
ATOM 1707 O O . TYR A 1 217 ? -2.902 3.221 -11.051 1.00 69.81 217 TYR A O 1
ATOM 1715 N N . ASN A 1 218 ? -2.980 1.093 -11.759 1.00 62.69 218 ASN A N 1
ATOM 1716 C CA . ASN A 1 218 ? -3.945 0.670 -10.744 1.00 62.69 218 ASN A CA 1
ATOM 1717 C C . ASN A 1 218 ? -3.343 0.600 -9.346 1.00 62.69 218 ASN A C 1
ATOM 1719 O O . ASN A 1 218 ? -4.016 0.917 -8.383 1.00 62.69 218 ASN A O 1
ATOM 1723 N N . GLU A 1 219 ? -2.089 0.158 -9.237 1.00 55.03 219 GLU A N 1
ATOM 1724 C CA . GLU A 1 219 ? -1.461 -0.094 -7.934 1.00 55.03 219 GLU A CA 1
ATOM 1725 C C . GLU A 1 219 ? -0.949 1.176 -7.247 1.00 55.03 219 GLU A C 1
ATOM 1727 O O . GLU A 1 219 ? -0.557 1.144 -6.085 1.00 55.03 219 GLU A O 1
ATOM 1732 N N . THR A 1 220 ? -0.964 2.317 -7.942 1.00 50.22 220 THR A N 1
ATOM 1733 C CA . THR A 1 220 ? -0.587 3.609 -7.354 1.00 50.22 220 THR A CA 1
ATOM 1734 C C . THR A 1 220 ? -1.721 4.294 -6.577 1.00 50.22 220 THR A C 1
ATOM 1736 O O . THR A 1 220 ? -1.495 5.390 -6.055 1.00 50.22 220 THR A O 1
ATOM 1739 N N . TYR A 1 221 ? -2.898 3.660 -6.444 1.00 33.28 221 TYR A N 1
ATOM 1740 C CA . TYR A 1 221 ? -4.037 4.154 -5.656 1.00 33.28 221 TYR A CA 1
ATOM 1741 C C . TYR A 1 221 ? -4.742 3.072 -4.838 1.00 33.28 221 TYR A C 1
ATOM 1743 O O . TYR A 1 221 ? -5.024 1.991 -5.392 1.00 33.28 221 TYR A O 1
#

Foldseek 3Di:
DVVVVVVLVLLCQPPNDVVSVVVVVVCVVVVVVVVVVLLVVQLVQVVVPNVRSVVVVVVVVVVVVVVCVVPRDRPRDDDDPPPDDDPVVVVVVVVVVVVVVLVVDPVSVVVCVVVVVVVVVVVVCVVPLLCCLCPQANDPPPPDDDSSVVVSVLLVLLLVVLVVVVVVVCVVPVPDDPVVVVVVVVVLVVLLVVLVVQCVVDNHNVSNSVSSSSNSSVVSD

Organism: Clostridium beijerinckii (NCBI:txid1520)

Sequence (221 aa):
MFISGSDSAWIVTEIGEEEADLIFLRAAQFGQFAALAGVFISMGLAAISPNIPLLLTGVLCIPLTIFLIMCMPETKFKPIAKEKNNYFENMLLTVKSGARLIKNNKIILSMVIIIGIEGIYSEAFDRLWSMRFFKDIPPTNIENCNTTIWFLIINLVAMLLSILLTEFVKRTLENKKKYRLTYVLILVNVAMMCSVIIFALAGNFYTCISILLVMLYNETY

Radius of gyration: 22.55 Å; chains: 1; bounding box: 51×34×64 Å

pLDDT: mean 79.07, std 10.7, range [33.28, 95.06]

InterPro domains:
  IPR036259 MFS transporter superfamily [G3DSA:1.20.1250.20] (2-219)
  IPR036259 MFS transporter superfamily [SSF103473] (8-215)
  IPR053160 Major Facilitator Superfamily DHA3 Transporter [PTHR23530] (2-216)

Secondary structure (DSSP, 8-state):
-HHHHHHHHHHHHHH-HHHHHHHHHHHHHHHHHHHHHHHHHHHHHHHH-THHHHHHHHHHHHHHHHHHHHH---SS--PPP--S--HHHHHHHHHHHHHHHHHH-HHHHHHHHHHHHHHHHHHHHHHHHHHIIIIIS--TT-TT--HHHHHHHHHHHHHHHHHHHHHHHHHHHTTS-HHHHHHHHHHHHHHHHHHHHHHHH--SHHHHHHHHHHHHHHHT-